Protein AF-A0A9Y1BT83-F1 (afdb_monomer)

Sequence (257 aa):
MKINSRCVNYSLFIKEWKDAKRKLLPITAGIIIFSLFTILMMYALPYLVPDIPSELFPELTPTVLSQTFFSNANNILSIITVILCVDAIAGEREKNTFTLLKTAPVRDSSLIIIKTIVRFLLVIIPYIFSTLFAFFLIILMAGKPDIPIFLLASGFFILSLLLYVCIGLLISTFTKSQLSSGAVSVLVVFSLTLVSSLLNQEEAARYNFLQIPVNVFSFSFSNIEIIINVLLVIVFSILLLLLSIVIISSEKEPTKK

Secondary structure (DSSP, 8-state):
----HHHHHHHHHHHHHHHHHHHHHHHHHHHHHHHHHHHHHHHHHHHH-TTS-GGGSPP--HHHHHHHHHHHHHHHHHHHHHHTTTTTTHHHHHTT-HHHHHHSS--HHHHHHHHHHHHHHHHHHHHHHHHHHHHHHHHHHH----HHHHHHHHHHHHHHHHHHHHHHHHHHHH-SSHHHHHHHHHHHHHHHHHHHHHT--HHHHTT-TTTHHHHTTTS---HHHHHHHHHHHHHHHHHHHHHHHHHHHHSPP----

Solvent-accessible surface area (backbone atoms only — not comparable to full-atom values): 13704 Å² total; per-residue (Å²): 133,87,75,57,59,66,62,52,53,51,53,51,43,52,54,55,42,56,61,48,55,72,51,37,60,63,52,26,52,52,50,30,54,53,51,48,48,53,50,49,47,65,67,43,45,65,75,75,43,67,89,53,65,73,84,78,50,79,74,79,38,26,62,53,50,49,39,51,48,41,45,54,44,53,63,50,50,47,45,52,40,16,52,70,20,9,54,72,42,2,35,29,45,61,68,62,44,40,65,58,58,67,72,38,94,61,56,63,60,58,54,53,50,45,53,49,52,47,50,43,53,58,48,52,54,32,48,52,55,28,50,53,53,45,53,54,49,38,40,76,74,46,32,82,53,64,58,72,56,53,52,50,22,51,52,45,42,57,53,41,50,47,34,34,37,26,53,12,41,33,42,5,69,76,31,61,34,38,67,59,14,33,54,54,33,43,52,52,54,50,50,53,54,49,50,56,63,74,55,59,45,81,75,52,44,73,66,33,64,91,47,39,36,35,42,54,77,78,45,90,77,52,76,64,52,51,51,51,42,54,49,50,50,51,52,53,30,52,51,38,46,50,51,38,37,51,56,62,65,66,51,76,76,83,73,89,124

Foldseek 3Di:
DPDDQVVVLVVLLVVLLVVLVVVLVVLLVVLLVQLVCQLVCLLCVCVVCVVDPPVVRDDLALLVSLLSSLVSCLLPLLLVLLLLLLCLQLVCLLVVVNLVVVPDPHALLSSLVSSLVSSLVSSVVSLVSNLVSSQVVSCVRHRHDDPVLSVLLSVLVSLLSSLSNLLSNLLSLVHNHSVSSSVVSNVVSVVLVVVLVVPVDPVVVLQSSSCVSNCSSVDDDDPVSSVNSSVVSVVSSVVSSVSSSCSSVPPDNPDDD

Nearest PDB structures (foldseek):
  7o0y-assembly1_E  TM=7.184E-01  e=1.991E-05  Stutzerimonas stutzeri ATCC 14405 = CCUG 16156
  7o0z-assembly1_E  TM=7.264E-01  e=5.546E-05  Stutzerimonas stutzeri ATCC 14405 = CCUG 16156
  7znq-assembly1_y  TM=7.422E-01  e=1.545E-04  Stutzerimonas stutzeri ATCC 14405 = CCUG 16156
  7osi-assembly1_D  TM=7.018E-01  e=6.339E-05  Stutzerimonas stutzeri ATCC 14405 = CCUG 16156
  7znq-assembly1_Y  TM=6.874E-01  e=6.339E-05  Stutzerimonas stutzeri ATCC 14405 = CCUG 16156

pLDDT: mean 88.14, std 9.68, range [35.03, 97.06]

InterPro domains:
  IPR032688 ABC-2 type transporter permease protein NosY-like [PF12679] (11-201)

Radius of gyration: 20.69 Å; Cα contacts (8 Å, |Δi|>4): 278; chains: 1; bounding box: 57×40×57 Å

Mean predicted aligned error: 5.87 Å

Structure (mmCIF, N/CA/C/O backbone):
data_AF-A0A9Y1BT83-F1
#
_entry.id   AF-A0A9Y1BT83-F1
#
loop_
_atom_site.group_PDB
_atom_site.id
_atom_site.type_symbol
_atom_site.label_atom_id
_atom_site.label_alt_id
_atom_site.label_comp_id
_atom_site.label_asym_id
_atom_site.label_entity_id
_atom_site.label_seq_id
_atom_site.pdbx_PDB_ins_code
_atom_site.Cartn_x
_atom_site.Cartn_y
_atom_site.Cartn_z
_atom_site.occupancy
_atom_site.B_iso_or_equiv
_atom_site.auth_seq_id
_atom_site.auth_comp_id
_atom_site.auth_asym_id
_atom_site.auth_atom_id
_atom_site.pdbx_PDB_model_num
ATOM 1 N N . MET A 1 1 ? -22.879 20.729 27.535 1.00 46.47 1 MET A N 1
ATOM 2 C CA . MET A 1 1 ? -21.734 21.344 26.826 1.00 46.47 1 MET A CA 1
ATOM 3 C C . MET A 1 1 ? -21.532 20.586 25.512 1.00 46.47 1 MET A C 1
ATOM 5 O O . MET A 1 1 ? -21.10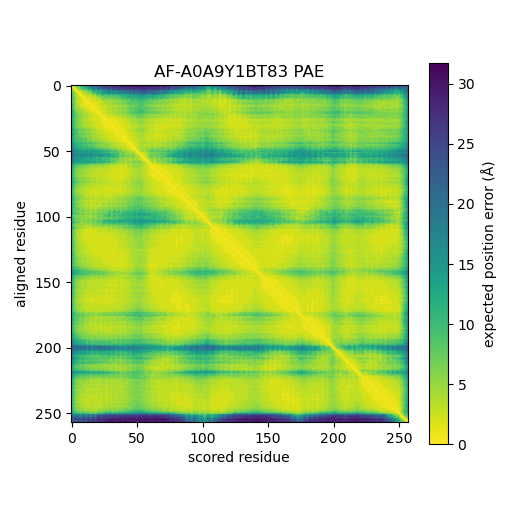8 19.439 25.555 1.00 46.47 1 MET A O 1
ATOM 9 N N . LYS A 1 2 ? -21.956 21.131 24.358 1.00 50.19 2 LYS A N 1
ATOM 10 C CA . LYS A 1 2 ? -21.775 20.462 23.051 1.00 50.19 2 LYS A CA 1
ATOM 11 C C . LYS A 1 2 ? -20.297 20.556 22.669 1.00 50.19 2 LYS A C 1
ATOM 13 O O . LYS A 1 2 ? -19.849 21.602 22.214 1.00 50.19 2 LYS A O 1
ATOM 18 N N . ILE A 1 3 ? -19.538 19.488 22.899 1.00 61.47 3 ILE A N 1
ATOM 19 C CA . ILE A 1 3 ? -18.161 19.390 22.411 1.00 61.47 3 ILE A CA 1
ATOM 20 C C . ILE A 1 3 ? -18.224 19.424 20.876 1.00 61.47 3 ILE A C 1
ATOM 22 O O . ILE A 1 3 ? -18.974 18.663 20.265 1.00 61.47 3 ILE A O 1
ATOM 26 N N . ASN A 1 4 ? -17.491 20.346 20.252 1.00 72.44 4 ASN A N 1
ATOM 27 C CA . ASN A 1 4 ? -17.460 20.495 18.798 1.00 72.44 4 ASN A CA 1
ATOM 28 C C . ASN A 1 4 ? -16.856 19.229 18.167 1.00 72.44 4 ASN A C 1
ATOM 30 O O . ASN A 1 4 ? -15.683 18.930 18.394 1.00 72.44 4 ASN A O 1
ATOM 34 N N . SER A 1 5 ? -17.630 18.498 17.359 1.00 68.44 5 SER A N 1
ATOM 35 C CA . SER A 1 5 ? -17.195 17.235 16.743 1.00 68.44 5 SER A CA 1
ATOM 36 C C . SER A 1 5 ? -15.952 17.386 15.859 1.00 68.44 5 SER A C 1
ATOM 38 O O . SER A 1 5 ? -15.176 16.441 15.731 1.00 68.44 5 SER A O 1
ATOM 40 N N . ARG A 1 6 ? -15.697 18.582 15.304 1.00 70.12 6 ARG A N 1
ATOM 41 C CA . ARG A 1 6 ? -14.456 18.858 14.561 1.00 70.12 6 ARG A CA 1
ATOM 42 C C . ARG A 1 6 ? -13.224 18.824 15.465 1.00 70.12 6 ARG A C 1
ATOM 44 O O . ARG A 1 6 ? -12.204 18.270 15.069 1.00 70.12 6 ARG A O 1
ATOM 51 N N . CYS A 1 7 ? -13.324 19.371 16.677 1.00 72.56 7 CYS A N 1
ATOM 52 C CA . CYS A 1 7 ? -12.208 19.399 17.623 1.00 72.56 7 CYS A CA 1
ATOM 53 C C . CYS A 1 7 ? -11.837 17.989 18.102 1.00 72.56 7 CYS A C 1
ATOM 55 O O . CYS A 1 7 ? -10.656 17.696 18.274 1.00 72.56 7 CYS A O 1
ATOM 57 N N . VAL A 1 8 ? -12.829 17.107 18.265 1.00 78.44 8 VAL A N 1
ATOM 58 C CA . VAL A 1 8 ? -12.609 15.707 18.670 1.00 78.44 8 VAL A CA 1
ATOM 59 C C . VAL A 1 8 ? -11.972 14.889 17.542 1.00 78.44 8 VAL A C 1
ATOM 61 O O . VAL A 1 8 ? -11.029 14.138 17.776 1.00 78.44 8 VAL A O 1
ATOM 64 N N . ASN A 1 9 ? -12.422 15.071 16.297 1.00 83.19 9 ASN A N 1
ATOM 65 C CA . ASN A 1 9 ? -11.818 14.396 15.144 1.00 83.19 9 ASN A CA 1
ATOM 66 C C . ASN A 1 9 ? -10.356 14.821 14.933 1.00 83.19 9 ASN A C 1
ATOM 68 O O . ASN A 1 9 ? -9.499 13.989 14.635 1.00 83.19 9 ASN A O 1
ATOM 72 N N . TYR A 1 10 ? -10.054 16.106 15.127 1.00 82.31 10 TYR A N 1
ATOM 73 C CA . TYR A 1 10 ? -8.692 16.620 15.009 1.00 82.31 10 TYR A CA 1
ATOM 74 C C . TYR A 1 10 ? -7.758 16.064 16.095 1.00 82.31 10 TYR A C 1
ATOM 76 O O . TYR A 1 10 ? -6.638 15.650 15.791 1.00 82.31 10 TYR A O 1
ATOM 84 N N . SER A 1 11 ? -8.212 15.991 17.350 1.00 85.88 11 SER A N 1
ATOM 85 C CA . SER A 1 11 ? -7.399 15.426 18.434 1.00 85.88 11 SER A CA 1
ATOM 86 C C . SER A 1 11 ? -7.145 13.925 18.251 1.00 85.88 11 SER A C 1
ATOM 88 O O . SER A 1 11 ? -6.028 13.467 18.504 1.00 85.88 11 SER A O 1
ATOM 90 N N . LEU A 1 12 ? -8.132 13.175 17.741 1.00 87.25 12 LEU A N 1
ATOM 91 C CA . LEU A 1 12 ? -7.962 11.765 17.381 1.00 87.25 12 LEU A CA 1
ATOM 92 C C . LEU A 1 12 ? -6.923 11.593 16.265 1.00 87.25 12 LEU A C 1
ATOM 94 O O . LEU A 1 12 ? -6.026 10.762 16.394 1.00 87.25 12 LEU A O 1
ATOM 98 N N . PHE A 1 13 ? -6.997 12.411 15.211 1.00 90.31 13 PHE A N 1
ATOM 99 C CA . PHE A 1 13 ? -6.012 12.390 14.129 1.00 90.31 13 PHE A CA 1
ATOM 100 C C . PHE A 1 13 ? -4.593 12.666 14.642 1.00 90.31 13 PHE A C 1
ATOM 102 O O . PHE A 1 13 ? -3.671 11.925 14.311 1.00 90.31 13 PHE A O 1
ATOM 109 N N . ILE A 1 14 ? -4.407 13.684 15.492 1.00 89.56 14 ILE A N 1
ATOM 110 C CA . ILE A 1 14 ? -3.088 13.999 16.066 1.00 89.56 14 ILE A CA 1
ATOM 111 C C . ILE A 1 14 ? -2.547 12.830 16.890 1.00 89.56 14 ILE A C 1
ATOM 113 O O . ILE A 1 14 ? -1.357 12.521 16.795 1.00 89.56 14 ILE A O 1
ATOM 117 N N . LYS A 1 15 ? -3.397 12.190 17.703 1.00 90.25 15 LYS A N 1
ATOM 118 C CA . LYS A 1 15 ? -3.008 11.026 18.508 1.00 90.25 15 LYS A CA 1
ATOM 119 C C . LYS A 1 15 ? -2.485 9.905 17.605 1.00 90.25 15 LYS A C 1
ATOM 121 O O . LYS A 1 15 ? -1.343 9.483 17.768 1.00 90.25 15 LYS A O 1
ATOM 126 N N . GLU A 1 16 ? -3.288 9.491 16.628 1.00 90.44 16 GLU A N 1
ATOM 127 C CA . GLU A 1 16 ? -2.940 8.422 15.681 1.00 90.44 16 GLU A CA 1
ATOM 128 C C . GLU A 1 16 ? -1.677 8.770 14.876 1.00 90.44 16 GLU A C 1
ATOM 130 O O . GLU A 1 16 ? -0.780 7.942 14.720 1.00 90.44 16 GLU A O 1
ATOM 135 N N . TRP A 1 17 ? -1.551 10.021 14.422 1.00 92.38 17 TRP A N 1
ATOM 136 C CA . TRP A 1 17 ? -0.374 10.486 13.690 1.00 92.38 17 TRP A CA 1
ATOM 137 C C . TRP A 1 17 ? 0.897 10.472 14.542 1.00 92.38 17 TRP A C 1
ATOM 139 O O . TRP A 1 17 ? 1.967 10.112 14.055 1.00 92.38 17 TRP A O 1
ATOM 149 N N . LYS A 1 18 ? 0.808 10.840 15.824 1.00 91.19 18 LYS A N 1
ATOM 150 C CA . LYS A 1 18 ? 1.955 10.818 16.742 1.00 91.19 18 LYS A CA 1
ATOM 151 C C . LYS A 1 18 ? 2.479 9.397 16.944 1.00 91.19 18 LYS A C 1
ATOM 153 O O . LYS A 1 18 ? 3.696 9.200 16.969 1.00 91.19 18 LYS A O 1
ATOM 158 N N . ASP A 1 19 ? 1.577 8.426 17.042 1.00 86.69 19 ASP A N 1
ATOM 159 C CA . ASP A 1 19 ? 1.935 7.013 17.162 1.00 86.69 19 ASP A CA 1
ATOM 160 C C . ASP A 1 19 ? 2.509 6.467 15.845 1.00 86.69 19 ASP A C 1
ATOM 162 O O . ASP A 1 19 ? 3.539 5.788 15.853 1.00 86.69 19 ASP A O 1
ATOM 166 N N . ALA A 1 20 ? 1.920 6.838 14.704 1.00 88.94 20 ALA A N 1
ATOM 167 C CA . ALA A 1 20 ? 2.407 6.469 13.375 1.00 88.94 20 ALA A CA 1
ATOM 168 C C . ALA A 1 20 ? 3.800 7.056 13.073 1.00 88.94 20 ALA A C 1
ATOM 170 O O . ALA A 1 20 ? 4.695 6.345 12.611 1.00 88.94 20 ALA A O 1
ATOM 171 N N . LYS A 1 21 ? 4.035 8.331 13.410 1.00 90.25 21 LYS A N 1
ATOM 172 C CA . LYS A 1 21 ? 5.298 9.045 13.153 1.00 90.25 21 LYS A CA 1
ATOM 173 C C . LYS A 1 21 ? 6.509 8.367 13.798 1.00 90.25 21 LYS A C 1
ATOM 175 O O . LYS A 1 21 ? 7.593 8.398 13.224 1.00 90.25 21 LYS A O 1
ATOM 180 N N . ARG A 1 22 ? 6.341 7.730 14.963 1.00 88.62 22 ARG A N 1
ATOM 181 C CA . ARG A 1 22 ? 7.423 6.978 15.632 1.00 88.62 22 ARG A CA 1
ATOM 182 C C . ARG A 1 22 ? 7.884 5.768 14.820 1.00 88.62 22 ARG A C 1
ATOM 184 O O . ARG A 1 22 ? 9.057 5.420 14.865 1.00 88.62 22 ARG A O 1
ATOM 191 N N . LYS A 1 23 ? 6.967 5.149 14.073 1.00 88.44 23 LYS A N 1
ATOM 192 C CA . LYS A 1 23 ? 7.240 3.991 13.212 1.00 88.44 23 LYS A CA 1
ATOM 193 C C . LYS A 1 23 ? 7.750 4.411 11.826 1.00 88.44 23 LYS A C 1
ATOM 195 O O . LYS A 1 23 ? 8.402 3.621 11.155 1.00 88.44 23 LYS A O 1
ATOM 200 N N . LEU A 1 24 ? 7.494 5.653 11.409 1.00 90.00 24 LEU A N 1
ATOM 201 C CA . LEU A 1 24 ? 7.775 6.143 10.058 1.00 90.00 24 LEU A CA 1
ATOM 202 C C . LEU A 1 24 ? 9.253 6.020 9.654 1.00 90.00 24 LEU A C 1
ATOM 204 O O . LEU A 1 24 ? 9.538 5.534 8.564 1.00 90.00 24 LEU A O 1
ATOM 208 N N . LEU A 1 25 ? 10.187 6.439 10.515 1.00 89.38 25 LEU A N 1
ATOM 209 C CA . LEU A 1 25 ? 11.619 6.434 10.195 1.00 89.38 25 LEU A CA 1
ATOM 210 C C . LEU A 1 25 ? 12.177 5.019 9.939 1.00 89.38 25 LEU A C 1
ATOM 212 O O . LEU A 1 25 ? 12.733 4.814 8.860 1.00 89.38 25 LEU A O 1
ATOM 216 N N . PRO A 1 26 ? 12.018 4.031 10.848 1.00 92.38 26 PRO A N 1
ATOM 217 C CA . PRO A 1 26 ? 12.531 2.684 10.596 1.00 92.38 26 PRO A CA 1
ATOM 218 C C . PRO A 1 26 ? 11.843 2.005 9.404 1.00 92.38 26 PRO A C 1
ATOM 220 O O . PRO A 1 26 ? 12.514 1.323 8.635 1.00 92.38 26 PRO A O 1
ATOM 223 N N . ILE A 1 27 ? 10.539 2.236 9.196 1.00 92.25 27 ILE A N 1
ATOM 224 C CA . ILE A 1 27 ? 9.816 1.714 8.023 1.00 92.25 27 ILE A CA 1
ATOM 225 C C . ILE A 1 27 ? 10.386 2.306 6.730 1.00 92.25 27 ILE A C 1
ATOM 227 O O . ILE A 1 27 ? 10.652 1.572 5.783 1.00 92.25 27 ILE A O 1
ATOM 231 N N . THR A 1 28 ? 10.605 3.623 6.698 1.00 91.81 28 THR A N 1
ATOM 232 C CA . THR A 1 28 ? 11.164 4.315 5.528 1.00 91.81 28 THR A CA 1
ATOM 233 C C . THR A 1 28 ? 12.560 3.805 5.208 1.00 91.81 28 THR A C 1
ATOM 235 O O . THR A 1 28 ? 12.825 3.443 4.066 1.00 91.81 28 THR A O 1
ATOM 238 N N . ALA A 1 29 ? 13.431 3.703 6.215 1.00 92.31 29 ALA A N 1
ATOM 239 C CA . ALA A 1 29 ? 14.773 3.164 6.037 1.00 92.31 29 ALA A CA 1
ATOM 240 C C . ALA A 1 29 ? 14.738 1.724 5.499 1.00 92.31 29 ALA A C 1
ATOM 242 O O . ALA A 1 29 ? 15.418 1.426 4.522 1.00 92.31 29 ALA A O 1
ATOM 243 N N . GLY A 1 30 ? 13.902 0.855 6.079 1.00 92.19 30 GLY A N 1
ATOM 244 C CA . GLY A 1 30 ? 13.769 -0.534 5.640 1.00 92.19 30 GLY A CA 1
ATOM 245 C C . GLY A 1 30 ? 13.274 -0.666 4.198 1.00 92.19 30 GLY A C 1
ATOM 246 O O . GLY A 1 30 ? 13.854 -1.420 3.422 1.00 92.19 30 GLY A O 1
ATOM 247 N N . ILE A 1 31 ? 12.249 0.102 3.815 1.00 92.44 31 ILE A N 1
ATOM 248 C CA . ILE A 1 31 ? 11.693 0.082 2.454 1.00 92.44 31 ILE A CA 1
ATOM 249 C C . ILE A 1 31 ? 12.707 0.600 1.427 1.00 92.44 31 ILE A C 1
ATOM 251 O O . ILE A 1 31 ? 12.844 -0.005 0.362 1.00 92.44 31 ILE A O 1
ATOM 255 N N . ILE A 1 32 ? 13.428 1.682 1.742 1.00 92.25 32 ILE A N 1
ATOM 256 C CA . ILE A 1 32 ? 14.480 2.208 0.864 1.00 92.25 32 ILE A CA 1
ATOM 257 C C . ILE A 1 32 ? 15.572 1.154 0.703 1.00 92.25 32 ILE A C 1
ATOM 259 O O . ILE A 1 32 ? 15.847 0.757 -0.421 1.00 92.25 32 ILE A O 1
ATOM 263 N N . ILE A 1 33 ? 16.143 0.649 1.803 1.00 93.06 33 ILE A N 1
ATOM 264 C CA . ILE A 1 33 ? 17.215 -0.358 1.763 1.00 93.06 33 ILE A CA 1
ATOM 265 C C . ILE A 1 33 ? 16.791 -1.560 0.924 1.00 93.06 33 ILE A C 1
ATOM 267 O O . ILE A 1 33 ? 17.534 -1.974 0.039 1.00 93.06 33 ILE A O 1
ATOM 271 N N . PHE A 1 34 ? 15.587 -2.080 1.163 1.00 92.56 34 PHE A N 1
ATOM 272 C CA . PHE A 1 34 ? 15.055 -3.200 0.403 1.00 92.56 34 PHE A CA 1
ATOM 273 C C . PHE A 1 34 ? 14.962 -2.878 -1.097 1.00 92.56 34 PHE A C 1
ATOM 275 O O . PHE A 1 34 ? 15.412 -3.655 -1.935 1.00 92.56 34 PHE A O 1
ATOM 282 N N . SER A 1 35 ? 14.445 -1.701 -1.445 1.00 88.94 35 SER A N 1
ATOM 283 C CA . SER A 1 35 ? 14.279 -1.296 -2.843 1.00 88.94 35 SER A CA 1
ATOM 284 C C . SER A 1 35 ? 15.617 -1.104 -3.556 1.00 88.94 35 SER A C 1
ATOM 286 O O . SER A 1 35 ? 15.798 -1.614 -4.661 1.00 88.94 35 SER A O 1
ATOM 288 N N . LEU A 1 36 ? 16.589 -0.446 -2.918 1.00 90.81 36 LEU A N 1
ATOM 289 C CA . LEU A 1 36 ? 17.933 -0.301 -3.486 1.00 90.81 36 LEU A CA 1
ATOM 290 C C . LEU A 1 36 ? 18.611 -1.660 -3.631 1.00 90.81 36 LEU A C 1
ATOM 292 O O . LEU A 1 36 ? 19.207 -1.935 -4.668 1.00 90.81 36 LEU A O 1
ATOM 296 N N . PHE A 1 37 ? 18.468 -2.531 -2.630 1.00 92.19 37 PHE A N 1
ATOM 297 C CA . PHE A 1 37 ? 19.010 -3.882 -2.673 1.00 92.19 37 PHE A CA 1
ATOM 298 C C . PHE A 1 37 ? 18.476 -4.675 -3.869 1.00 92.19 37 PHE A C 1
ATOM 300 O O . PHE A 1 37 ? 19.265 -5.326 -4.543 1.00 92.19 37 PHE A O 1
ATOM 307 N N . THR A 1 38 ? 17.182 -4.583 -4.194 1.00 90.31 38 THR A N 1
ATOM 308 C CA . THR A 1 38 ? 16.625 -5.300 -5.359 1.00 90.31 38 THR A CA 1
ATOM 309 C C . THR A 1 38 ? 17.238 -4.854 -6.687 1.00 90.31 38 THR A C 1
ATOM 311 O O . THR A 1 38 ? 17.598 -5.697 -7.506 1.00 90.31 38 THR A O 1
ATOM 314 N N . ILE A 1 39 ? 17.419 -3.545 -6.886 1.00 91.44 39 ILE A N 1
ATOM 315 C CA . ILE A 1 39 ? 18.004 -2.990 -8.116 1.00 91.44 39 ILE A CA 1
ATOM 316 C C . ILE A 1 39 ? 19.494 -3.339 -8.199 1.00 91.44 39 ILE A C 1
ATOM 318 O O . ILE A 1 39 ? 19.972 -3.789 -9.240 1.00 91.44 39 ILE A O 1
ATOM 322 N N . LEU A 1 40 ? 20.221 -3.176 -7.090 1.00 91.38 40 LEU A N 1
ATOM 323 C CA . LEU A 1 40 ? 21.644 -3.501 -7.009 1.00 91.38 40 LEU A CA 1
ATOM 324 C C . LEU A 1 40 ? 21.896 -4.990 -7.227 1.00 91.38 40 LEU A C 1
ATOM 326 O O . LEU A 1 40 ? 22.813 -5.335 -7.960 1.00 91.38 40 LEU A O 1
ATOM 330 N N . MET A 1 41 ? 21.077 -5.862 -6.635 1.00 89.69 41 MET A N 1
ATOM 331 C CA . MET A 1 41 ? 21.196 -7.306 -6.819 1.00 89.69 41 MET A CA 1
ATOM 332 C C . MET A 1 41 ? 20.959 -7.691 -8.280 1.00 89.69 41 MET A C 1
ATOM 334 O O . MET A 1 41 ? 21.737 -8.460 -8.831 1.00 89.69 41 MET A O 1
ATOM 338 N N . MET A 1 42 ? 19.943 -7.113 -8.928 1.00 88.94 42 MET A N 1
ATOM 339 C CA . MET A 1 42 ? 19.656 -7.366 -10.343 1.00 88.94 42 MET A CA 1
ATOM 340 C C . MET A 1 42 ? 20.827 -6.971 -11.251 1.00 88.94 42 MET A C 1
ATOM 342 O O . MET A 1 42 ? 21.190 -7.705 -12.164 1.00 88.94 42 MET A O 1
ATOM 346 N N . TYR A 1 43 ? 21.445 -5.824 -10.974 1.00 86.69 43 TYR A N 1
ATOM 347 C CA . TYR A 1 43 ? 22.609 -5.350 -11.715 1.00 86.69 43 TYR A CA 1
ATOM 348 C C . TYR A 1 43 ? 23.884 -6.143 -11.416 1.00 86.69 43 TYR A C 1
ATOM 350 O O . TYR A 1 43 ? 24.684 -6.389 -12.312 1.00 86.69 43 TYR A O 1
ATOM 358 N N . ALA A 1 44 ? 24.087 -6.545 -10.161 1.00 88.12 44 ALA A N 1
ATOM 359 C CA . ALA A 1 44 ? 25.276 -7.267 -9.726 1.00 88.12 44 ALA A CA 1
ATOM 360 C C . ALA A 1 44 ? 25.257 -8.750 -10.126 1.00 88.12 44 ALA A C 1
ATOM 362 O O . ALA A 1 44 ? 26.318 -9.366 -10.185 1.00 88.12 44 ALA A O 1
ATOM 363 N N . LEU A 1 45 ? 24.082 -9.328 -10.400 1.00 86.94 45 LEU A N 1
ATOM 364 C CA . LEU A 1 45 ? 23.913 -10.766 -10.623 1.00 86.94 45 LEU A CA 1
ATOM 365 C C . LEU A 1 45 ? 24.850 -11.355 -11.701 1.00 86.94 45 LEU A C 1
ATOM 367 O O . LEU A 1 45 ? 25.503 -12.353 -11.391 1.00 86.94 45 LEU A O 1
ATOM 371 N N . PRO A 1 46 ? 25.017 -10.748 -12.898 1.00 85.62 46 PRO A N 1
ATOM 372 C CA . PRO A 1 46 ? 25.930 -11.279 -13.917 1.00 85.62 46 PRO A CA 1
ATOM 373 C C . PRO A 1 46 ? 27.403 -11.254 -13.483 1.00 85.62 46 PRO A C 1
ATOM 375 O O . PRO A 1 46 ? 28.196 -12.083 -13.914 1.00 85.62 46 PRO A O 1
ATOM 378 N N . TYR A 1 47 ? 27.779 -10.317 -12.607 1.00 86.50 47 TYR A N 1
ATOM 379 C CA . TYR A 1 47 ? 29.139 -10.201 -12.075 1.00 86.50 47 TYR A CA 1
ATOM 380 C C . TYR A 1 47 ? 29.402 -11.166 -10.913 1.00 86.50 47 TYR A C 1
ATOM 382 O O . TYR A 1 47 ? 30.544 -11.559 -10.687 1.00 86.50 47 TYR A O 1
ATOM 390 N N . LEU A 1 48 ? 28.359 -11.530 -10.160 1.00 87.88 48 LEU A N 1
ATOM 391 C CA . LEU A 1 48 ? 28.448 -12.466 -9.036 1.00 87.88 48 LEU A CA 1
ATOM 392 C C . LEU A 1 48 ? 28.550 -13.923 -9.490 1.00 87.88 48 LEU A C 1
ATOM 394 O O . LEU A 1 48 ? 29.127 -14.737 -8.772 1.00 87.88 48 LEU A O 1
ATOM 398 N N . VAL A 1 49 ? 27.995 -14.253 -10.659 1.00 89.00 49 VAL A N 1
ATOM 399 C CA . VAL A 1 49 ? 28.031 -15.608 -11.221 1.00 89.00 49 VAL A CA 1
ATOM 400 C C . VAL A 1 49 ? 28.565 -15.563 -12.658 1.00 89.00 49 VAL A C 1
ATOM 402 O O . VAL A 1 49 ? 27.800 -15.752 -13.605 1.00 89.00 49 VAL A O 1
ATOM 405 N N . PRO A 1 50 ? 29.878 -15.316 -12.837 1.00 84.31 50 PRO A N 1
ATOM 406 C CA . PRO A 1 50 ? 30.485 -15.174 -14.162 1.00 84.31 50 PRO A CA 1
ATOM 407 C C . PRO A 1 50 ? 30.485 -16.482 -14.967 1.00 84.31 50 PRO A C 1
ATOM 409 O O . PRO A 1 50 ? 30.639 -16.451 -16.184 1.00 84.31 50 PRO A O 1
ATOM 412 N N . ASP A 1 51 ? 30.301 -17.625 -14.297 1.00 88.75 51 ASP A N 1
ATOM 413 C CA . ASP A 1 51 ? 30.265 -18.952 -14.921 1.00 88.75 51 ASP A CA 1
ATOM 414 C C . ASP A 1 51 ?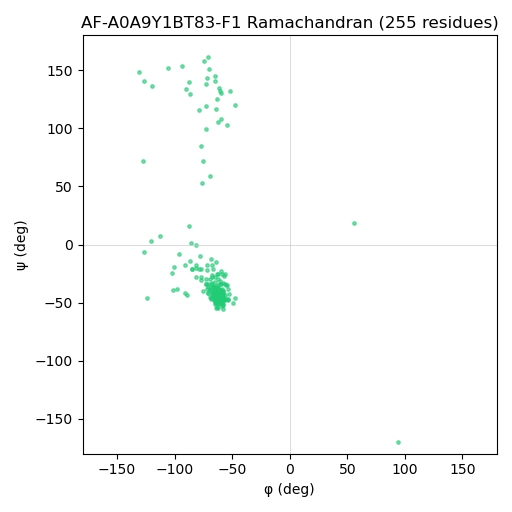 28.983 -19.196 -15.737 1.00 88.75 51 ASP A C 1
ATOM 416 O O . ASP A 1 51 ? 28.934 -20.111 -16.561 1.00 88.75 51 ASP A O 1
ATOM 420 N N . ILE A 1 52 ? 27.932 -18.398 -15.514 1.00 86.50 52 ILE A N 1
ATOM 421 C CA . ILE A 1 52 ? 26.692 -18.475 -16.288 1.00 86.50 52 ILE A CA 1
ATOM 422 C C . ILE A 1 52 ? 26.837 -17.596 -17.539 1.00 86.50 52 ILE A C 1
ATOM 424 O O . ILE A 1 52 ? 27.180 -16.418 -17.410 1.00 86.50 52 ILE A O 1
ATOM 428 N N . PRO A 1 53 ? 26.530 -18.117 -18.745 1.00 85.06 53 PRO A N 1
ATOM 429 C CA . PRO A 1 53 ? 26.556 -17.328 -19.972 1.00 85.06 53 PRO A CA 1
ATOM 430 C C . PRO A 1 53 ? 25.734 -16.045 -19.837 1.00 85.06 53 PRO A C 1
ATOM 432 O O . PRO A 1 53 ? 24.575 -16.086 -19.419 1.00 85.06 53 PRO A O 1
ATOM 435 N N . SER A 1 54 ? 26.312 -14.910 -20.239 1.00 77.25 54 SER A N 1
ATOM 436 C CA . SER A 1 54 ? 25.673 -13.596 -20.091 1.00 77.25 54 SER A CA 1
ATOM 437 C C . SER A 1 54 ? 24.327 -13.482 -20.817 1.00 77.25 54 SER A C 1
ATOM 439 O O . SER A 1 54 ? 23.494 -12.671 -20.436 1.00 77.25 54 SER A O 1
ATOM 441 N N . GLU A 1 55 ? 24.106 -14.321 -21.831 1.00 80.38 55 GLU A N 1
ATOM 442 C CA . GLU A 1 55 ? 22.868 -14.429 -22.615 1.00 80.38 55 GLU A CA 1
ATOM 443 C C . GLU A 1 55 ? 21.667 -14.953 -21.809 1.00 80.38 55 GLU A C 1
ATOM 445 O O . GLU A 1 55 ? 20.524 -14.734 -22.202 1.00 80.38 55 GLU A O 1
ATOM 450 N N . LEU A 1 56 ? 21.904 -15.643 -20.685 1.00 82.12 56 LEU A N 1
ATOM 451 C CA . LEU A 1 56 ? 20.832 -16.146 -19.819 1.00 82.12 56 LEU A CA 1
ATOM 452 C C . LEU A 1 56 ? 20.288 -15.058 -18.878 1.00 82.12 56 LEU A C 1
ATOM 454 O O . LEU A 1 56 ? 19.200 -15.209 -18.318 1.00 82.12 56 LEU A O 1
ATOM 458 N N . PHE A 1 57 ? 21.031 -13.963 -18.692 1.00 82.81 57 PHE A N 1
ATOM 459 C CA . PHE A 1 57 ? 20.574 -12.825 -17.906 1.00 82.81 57 PHE A CA 1
ATOM 460 C C . PHE A 1 57 ? 19.789 -11.854 -18.792 1.00 82.81 57 PHE A C 1
ATOM 462 O O . PHE A 1 57 ? 20.186 -11.592 -19.928 1.00 82.81 57 PHE A O 1
ATOM 469 N N . PRO A 1 58 ? 18.681 -11.283 -18.291 1.00 81.12 58 PRO A N 1
ATOM 470 C CA . PRO A 1 58 ? 17.961 -10.268 -19.040 1.00 81.12 58 PRO A CA 1
ATOM 471 C C . PRO A 1 58 ? 18.837 -9.027 -19.217 1.00 81.12 58 PRO A C 1
ATOM 473 O O . PRO A 1 58 ? 19.595 -8.642 -18.323 1.00 81.12 58 PRO A O 1
ATOM 476 N N . GLU A 1 59 ? 18.693 -8.376 -20.367 1.00 82.75 59 GLU A N 1
ATOM 477 C CA . GLU A 1 59 ? 19.425 -7.153 -20.668 1.00 82.75 59 GLU A CA 1
ATOM 478 C C . GLU A 1 59 ? 19.096 -6.053 -19.644 1.00 82.75 59 GLU A C 1
ATOM 480 O O . GLU A 1 59 ? 17.929 -5.784 -19.329 1.00 82.75 59 GLU A O 1
ATOM 485 N N . LEU A 1 60 ? 20.141 -5.405 -19.122 1.00 85.56 60 LEU A N 1
ATOM 486 C CA . LEU A 1 60 ? 20.052 -4.351 -18.110 1.00 85.56 60 LEU A CA 1
ATOM 487 C C . LEU A 1 60 ? 19.566 -3.035 -18.728 1.00 85.56 60 LEU A C 1
ATOM 489 O O . LEU A 1 60 ? 20.309 -2.067 -18.868 1.00 85.56 60 LEU A O 1
ATOM 493 N N . THR A 1 61 ? 18.285 -3.001 -19.086 1.00 91.06 61 THR A N 1
ATOM 494 C CA . THR A 1 61 ? 17.611 -1.803 -19.594 1.00 91.06 61 THR A CA 1
ATOM 495 C C . THR A 1 61 ? 16.924 -1.027 -18.460 1.00 91.06 61 THR A C 1
ATOM 497 O O . THR A 1 61 ? 16.503 -1.627 -17.459 1.00 91.06 61 THR A O 1
ATOM 500 N N . PRO A 1 62 ? 16.722 0.301 -18.598 1.00 90.94 62 PRO A N 1
ATOM 501 C CA . PRO A 1 62 ? 15.953 1.088 -17.629 1.00 90.94 62 PRO A CA 1
ATOM 502 C C . PRO A 1 62 ? 14.551 0.530 -17.371 1.00 90.94 62 PRO A C 1
ATOM 504 O O . PRO A 1 62 ? 14.046 0.598 -16.248 1.00 90.94 62 PRO A O 1
ATOM 507 N N . THR A 1 63 ? 13.927 -0.035 -18.407 1.00 91.25 63 THR A N 1
ATOM 508 C CA . THR A 1 63 ? 12.595 -0.643 -18.348 1.00 91.25 63 THR A CA 1
ATOM 509 C C . THR A 1 63 ? 12.592 -1.882 -17.461 1.00 91.25 63 THR A C 1
ATOM 511 O O . THR A 1 63 ? 11.761 -1.974 -16.561 1.00 91.25 63 THR A O 1
ATOM 514 N N . VAL A 1 64 ? 13.555 -2.792 -17.644 1.00 91.31 64 VAL A N 1
ATOM 515 C CA . VAL A 1 64 ? 13.662 -4.026 -16.846 1.00 91.31 64 VAL A CA 1
ATOM 516 C C . VAL A 1 64 ? 13.953 -3.711 -15.378 1.00 91.31 64 VAL A C 1
ATOM 518 O O . VAL A 1 64 ? 13.318 -4.284 -14.490 1.00 91.31 64 VAL A O 1
ATOM 521 N N . LEU A 1 65 ? 14.850 -2.758 -15.094 1.00 92.56 65 LEU A N 1
ATOM 522 C CA . LEU A 1 65 ? 15.117 -2.333 -13.714 1.00 92.56 65 LEU A CA 1
ATOM 523 C C . LEU A 1 65 ? 13.888 -1.678 -13.066 1.00 92.56 65 LEU A C 1
ATOM 525 O O . LEU A 1 65 ? 13.580 -1.970 -11.910 1.00 92.56 65 LEU A O 1
ATOM 529 N N . SER A 1 66 ? 13.152 -0.847 -13.812 1.00 93.25 66 SER A N 1
ATOM 530 C CA . SER A 1 66 ? 11.905 -0.237 -13.331 1.00 93.25 66 SER A CA 1
ATOM 531 C C . SER A 1 66 ? 10.845 -1.299 -13.035 1.00 93.25 66 SER A C 1
ATOM 533 O O . SER A 1 66 ? 10.280 -1.317 -11.943 1.00 93.25 66 SER A O 1
ATOM 535 N N . GLN A 1 67 ? 10.618 -2.231 -13.962 1.00 91.94 67 GLN A N 1
ATOM 536 C CA . GLN A 1 67 ? 9.668 -3.329 -13.787 1.00 91.94 67 GLN A CA 1
ATOM 537 C C . GLN A 1 67 ? 10.033 -4.202 -12.578 1.00 91.94 67 GLN A C 1
ATOM 539 O O . GLN A 1 67 ? 9.164 -4.560 -11.782 1.00 91.94 67 GLN A O 1
ATOM 544 N N . THR A 1 68 ? 11.325 -4.492 -12.399 1.00 91.56 68 THR A N 1
ATOM 545 C CA . THR A 1 68 ? 11.842 -5.254 -11.253 1.00 91.56 68 THR A CA 1
ATOM 546 C C . THR A 1 68 ? 11.579 -4.520 -9.941 1.00 91.56 68 THR A C 1
ATOM 548 O O . THR A 1 68 ? 11.099 -5.130 -8.983 1.00 91.56 68 THR A O 1
ATOM 551 N N . PHE A 1 69 ? 11.830 -3.209 -9.897 1.00 93.44 69 PHE A N 1
ATOM 552 C CA . PHE A 1 69 ? 11.516 -2.373 -8.740 1.00 93.44 69 PHE A CA 1
ATOM 553 C C . PHE A 1 69 ? 10.018 -2.413 -8.403 1.00 93.44 69 PHE A C 1
ATOM 555 O O . PHE A 1 69 ? 9.666 -2.750 -7.273 1.00 93.44 69 PHE A O 1
ATOM 562 N N . PHE A 1 70 ? 9.129 -2.140 -9.366 1.00 93.38 70 PHE A N 1
ATOM 563 C CA . PHE A 1 70 ? 7.681 -2.114 -9.117 1.00 93.38 70 PHE A CA 1
ATOM 564 C C . PHE A 1 70 ? 7.113 -3.488 -8.747 1.00 93.38 70 PHE A C 1
ATOM 566 O O . PHE A 1 70 ? 6.241 -3.567 -7.883 1.00 93.38 70 PHE A O 1
ATOM 573 N N . SER A 1 71 ? 7.623 -4.570 -9.340 1.00 90.75 71 SER A N 1
ATOM 574 C CA . SER A 1 71 ? 7.214 -5.940 -9.004 1.00 90.75 71 SER A CA 1
ATOM 575 C C . SER A 1 71 ? 7.579 -6.301 -7.564 1.00 90.75 71 SER A C 1
ATOM 577 O O . SER A 1 71 ? 6.720 -6.706 -6.774 1.00 90.75 71 SER A O 1
ATOM 579 N N . ASN A 1 72 ? 8.834 -6.064 -7.173 1.00 89.94 72 ASN A N 1
ATOM 580 C CA . ASN A 1 72 ? 9.278 -6.316 -5.803 1.00 89.94 72 ASN A CA 1
ATOM 581 C C . ASN A 1 72 ? 8.576 -5.400 -4.796 1.00 89.94 72 ASN A C 1
ATOM 583 O O . ASN A 1 72 ? 8.155 -5.861 -3.731 1.00 89.94 72 ASN A O 1
ATOM 587 N N . ALA A 1 73 ? 8.397 -4.123 -5.144 1.00 91.38 73 ALA A N 1
ATOM 588 C CA . ALA A 1 73 ? 7.639 -3.189 -4.332 1.00 91.38 73 ALA A CA 1
ATOM 589 C C . ALA A 1 73 ? 6.204 -3.690 -4.131 1.00 91.38 73 ALA A C 1
ATOM 591 O O . ALA A 1 73 ? 5.739 -3.716 -2.996 1.00 91.38 73 ALA A O 1
ATOM 592 N N . ASN A 1 74 ? 5.519 -4.161 -5.179 1.00 89.94 74 ASN A N 1
ATOM 593 C CA . ASN A 1 74 ? 4.145 -4.659 -5.064 1.00 89.94 74 ASN A CA 1
ATOM 594 C C . ASN A 1 74 ? 4.047 -5.855 -4.123 1.00 89.94 74 ASN A C 1
ATOM 596 O O . ASN A 1 74 ? 3.174 -5.885 -3.259 1.00 89.94 74 ASN A O 1
ATOM 600 N N . ASN A 1 75 ? 4.975 -6.802 -4.221 1.00 88.19 75 ASN A N 1
ATOM 601 C CA . ASN A 1 75 ? 4.955 -7.992 -3.377 1.00 88.19 75 ASN A CA 1
ATOM 602 C C . ASN A 1 75 ? 5.229 -7.675 -1.903 1.00 88.19 75 ASN A C 1
ATOM 604 O O . ASN A 1 75 ? 4.536 -8.180 -1.024 1.00 88.19 75 ASN A O 1
ATOM 608 N N . ILE A 1 76 ? 6.209 -6.819 -1.610 1.00 89.25 76 ILE A N 1
ATOM 609 C CA . ILE A 1 76 ? 6.639 -6.594 -0.223 1.00 89.25 76 ILE A CA 1
ATOM 610 C C . ILE A 1 76 ? 5.895 -5.448 0.444 1.00 89.25 76 ILE A C 1
ATOM 612 O O . ILE A 1 76 ? 5.472 -5.588 1.594 1.00 89.25 76 ILE A O 1
ATOM 616 N N . LEU A 1 77 ? 5.669 -4.331 -0.251 1.00 92.25 77 LEU A N 1
ATOM 617 C CA . LEU A 1 77 ? 4.923 -3.222 0.340 1.00 92.25 77 LEU A CA 1
ATOM 618 C C . LEU A 1 77 ? 3.450 -3.584 0.519 1.00 92.25 77 LEU A C 1
ATOM 620 O O . LEU A 1 77 ? 2.869 -3.092 1.479 1.00 92.25 77 LEU A O 1
ATOM 624 N N . SER A 1 78 ? 2.844 -4.452 -0.303 1.00 92.88 78 SER A N 1
ATOM 625 C CA . SER A 1 78 ? 1.464 -4.913 -0.052 1.00 92.88 78 SER A CA 1
ATOM 626 C C . SER A 1 78 ? 1.346 -5.635 1.296 1.00 92.88 78 SER A C 1
ATOM 628 O O . SER A 1 78 ? 0.470 -5.307 2.100 1.00 92.88 78 SER A O 1
ATOM 630 N N . ILE A 1 79 ? 2.291 -6.532 1.598 1.00 93.19 79 ILE A N 1
ATOM 631 C CA . ILE A 1 79 ? 2.379 -7.257 2.873 1.00 93.19 79 ILE A CA 1
ATOM 632 C C . ILE A 1 79 ? 2.659 -6.293 4.032 1.00 93.19 79 ILE A C 1
ATOM 634 O O . ILE A 1 79 ? 1.945 -6.303 5.038 1.00 93.19 79 ILE A O 1
ATOM 638 N N . ILE A 1 80 ? 3.662 -5.419 3.897 1.00 93.25 80 ILE A N 1
ATOM 639 C CA . ILE A 1 80 ? 3.987 -4.423 4.930 1.00 93.25 80 ILE A CA 1
ATOM 640 C C . ILE A 1 80 ? 2.775 -3.525 5.205 1.00 93.25 80 ILE A C 1
ATOM 642 O O . ILE A 1 80 ? 2.456 -3.263 6.363 1.00 93.25 80 ILE A O 1
ATOM 646 N N . THR A 1 81 ? 2.065 -3.090 4.165 1.00 95.38 81 THR A N 1
ATOM 647 C CA . THR A 1 81 ? 0.899 -2.203 4.280 1.00 95.38 81 THR A CA 1
ATOM 648 C C . THR A 1 81 ? -0.188 -2.809 5.154 1.00 95.38 81 THR A C 1
ATOM 650 O O . THR A 1 81 ? -0.698 -2.137 6.055 1.00 95.38 81 THR A O 1
ATOM 653 N N . VAL A 1 82 ? -0.524 -4.083 4.943 1.00 95.81 82 VAL A N 1
ATOM 654 C CA . VAL A 1 82 ? -1.559 -4.726 5.758 1.00 95.81 82 VAL A CA 1
ATOM 655 C C . VAL A 1 82 ? -1.088 -5.030 7.174 1.00 95.81 82 VAL A C 1
ATOM 657 O O . VAL A 1 82 ? -1.862 -4.846 8.112 1.00 95.81 82 VAL A O 1
ATOM 660 N N . ILE A 1 83 ? 0.192 -5.372 7.366 1.00 94.44 83 ILE A N 1
ATOM 661 C CA . ILE A 1 83 ? 0.794 -5.513 8.702 1.00 94.44 83 ILE A CA 1
ATOM 662 C C . ILE A 1 83 ? 0.701 -4.193 9.476 1.00 94.44 83 ILE A C 1
ATOM 664 O O . ILE A 1 83 ? 0.377 -4.182 10.664 1.00 94.44 83 ILE A O 1
ATOM 668 N N . LEU A 1 84 ? 0.904 -3.058 8.807 1.00 93.94 84 LEU A N 1
ATOM 669 C CA . LEU A 1 84 ? 0.758 -1.740 9.422 1.00 93.94 84 LEU A CA 1
ATOM 670 C C . LEU A 1 84 ? -0.688 -1.392 9.785 1.00 93.94 84 LEU A C 1
ATOM 672 O O . LEU A 1 84 ? -0.888 -0.440 10.534 1.00 93.94 84 LEU A O 1
ATOM 676 N N . CYS A 1 85 ? -1.685 -2.136 9.306 1.00 95.38 85 CYS A N 1
ATOM 677 C CA . CYS A 1 85 ? -3.096 -1.939 9.650 1.00 95.38 85 CYS A CA 1
ATOM 678 C C . CYS A 1 85 ? -3.582 -2.863 10.780 1.00 95.38 85 CYS A C 1
ATOM 680 O O . CYS A 1 85 ? -4.680 -2.668 11.303 1.00 95.38 85 CYS A O 1
ATOM 682 N N . VAL A 1 86 ? -2.768 -3.834 11.200 1.00 94.19 86 VAL A N 1
ATOM 683 C CA . VAL A 1 86 ? -3.131 -4.871 12.177 1.00 94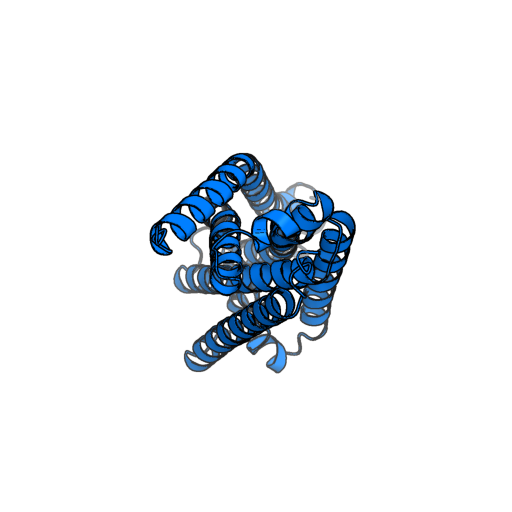.19 86 VAL A CA 1
ATOM 684 C C . VAL A 1 86 ? -3.657 -4.290 13.486 1.00 94.19 86 VAL A C 1
ATOM 686 O O . VAL A 1 86 ? -4.709 -4.706 13.974 1.00 94.19 86 VAL A O 1
ATOM 689 N N . ASP A 1 87 ? -2.967 -3.288 14.028 1.00 91.12 87 ASP A N 1
ATOM 690 C CA . ASP A 1 87 ? -3.282 -2.656 15.309 1.00 91.12 87 ASP A CA 1
ATOM 691 C C . ASP A 1 87 ? -4.393 -1.598 15.223 1.00 91.12 87 ASP A C 1
ATOM 693 O O . ASP A 1 87 ? -4.755 -1.026 16.249 1.00 91.12 87 ASP A O 1
ATOM 697 N N . ALA A 1 88 ? -4.961 -1.341 14.040 1.00 91.94 88 ALA A N 1
ATOM 698 C CA . ALA A 1 88 ? -5.930 -0.267 13.854 1.00 91.94 88 ALA A CA 1
ATOM 699 C C . ALA A 1 88 ? -7.198 -0.447 14.705 1.00 91.94 88 ALA A C 1
ATOM 701 O O . ALA A 1 88 ? -7.608 0.509 15.365 1.00 91.94 88 ALA A O 1
ATOM 702 N N . ILE A 1 89 ? -7.793 -1.646 14.704 1.00 92.88 89 ILE A N 1
ATOM 703 C CA . ILE A 1 89 ? -8.981 -1.999 15.503 1.00 92.88 89 ILE A CA 1
ATOM 704 C C . ILE A 1 89 ? -8.699 -3.211 16.391 1.00 92.88 89 ILE A C 1
ATOM 706 O O . ILE A 1 89 ? -8.959 -3.158 17.593 1.00 92.88 89 ILE A O 1
ATOM 710 N N . ALA A 1 90 ? -8.092 -4.269 15.850 1.00 92.00 90 ALA A N 1
ATOM 711 C CA . ALA A 1 90 ? -7.743 -5.456 16.629 1.00 92.00 90 ALA A CA 1
ATOM 712 C C . ALA A 1 90 ? -6.788 -5.133 17.792 1.00 92.00 90 ALA A C 1
ATOM 714 O O . ALA A 1 90 ? -6.921 -5.705 18.869 1.00 92.00 90 ALA A O 1
ATOM 715 N N . GLY A 1 91 ? -5.884 -4.160 17.622 1.00 90.69 91 GLY A N 1
ATOM 716 C CA . GLY A 1 91 ? -5.005 -3.691 18.699 1.00 90.69 91 GLY A CA 1
ATOM 717 C C . GLY A 1 91 ? -5.736 -2.953 19.824 1.00 90.69 91 GLY A C 1
ATOM 718 O O . GLY A 1 91 ? -5.358 -3.080 20.986 1.00 90.69 91 GLY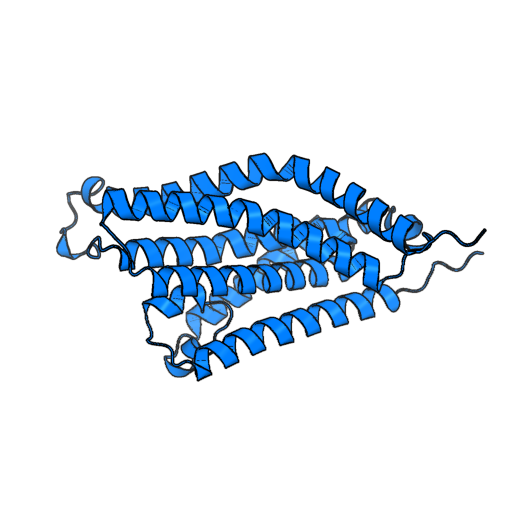 A O 1
ATOM 719 N N . GLU A 1 92 ? -6.803 -2.219 19.505 1.00 90.44 92 GLU A N 1
ATOM 720 C CA . GLU A 1 92 ? -7.658 -1.565 20.507 1.00 90.44 92 GLU A CA 1
ATOM 721 C C . GLU A 1 92 ? -8.522 -2.594 21.253 1.00 90.44 92 GLU A C 1
ATOM 723 O O . GLU A 1 92 ? -8.788 -2.449 22.448 1.00 90.44 92 GLU A O 1
ATOM 728 N N . ARG A 1 93 ? -8.950 -3.662 20.567 1.00 89.94 93 ARG A N 1
ATOM 729 C CA . ARG A 1 93 ? -9.694 -4.773 21.180 1.00 89.94 93 ARG A CA 1
ATOM 730 C C . ARG A 1 93 ? -8.819 -5.583 22.125 1.00 89.94 93 ARG A C 1
ATOM 732 O O . ARG A 1 93 ? -9.212 -5.813 23.261 1.00 89.94 93 ARG A O 1
ATOM 739 N N . GLU A 1 94 ? -7.617 -5.939 21.689 1.00 91.12 94 GLU A N 1
ATOM 740 C CA . GLU A 1 94 ? -6.654 -6.697 22.490 1.00 91.12 94 GLU A CA 1
ATOM 741 C C . GLU A 1 94 ? -6.249 -5.958 23.775 1.00 91.12 94 GLU A C 1
ATOM 743 O O . GLU A 1 94 ? -6.065 -6.574 24.821 1.00 91.12 94 GLU A O 1
ATOM 748 N N . LYS A 1 95 ? -6.179 -4.622 23.722 1.00 90.38 95 LYS A N 1
ATOM 749 C CA . LYS A 1 95 ? -5.879 -3.764 24.881 1.00 90.38 95 LYS A CA 1
ATOM 750 C C . LYS A 1 95 ? -7.111 -3.395 25.715 1.00 90.38 95 LYS A C 1
ATOM 752 O O . LYS A 1 95 ? -6.976 -2.648 26.679 1.00 90.38 95 LYS A O 1
ATOM 757 N N . ASN A 1 96 ? -8.301 -3.880 25.352 1.00 86.38 96 ASN A N 1
ATOM 758 C CA . ASN A 1 96 ? -9.590 -3.510 25.952 1.00 86.38 96 ASN A CA 1
ATOM 759 C C . ASN A 1 96 ? -9.899 -1.995 25.928 1.00 86.38 96 ASN A C 1
ATOM 761 O O . ASN A 1 96 ? -10.782 -1.517 26.640 1.00 86.38 96 ASN A O 1
ATOM 765 N N . THR A 1 97 ? -9.215 -1.222 25.082 1.00 88.06 97 THR A N 1
ATOM 766 C CA . THR A 1 97 ? -9.428 0.223 24.906 1.00 88.06 97 THR A CA 1
ATOM 767 C C . THR A 1 97 ? -10.528 0.528 23.892 1.00 88.06 97 THR A C 1
ATOM 769 O O . THR A 1 97 ? -11.053 1.642 23.872 1.00 88.06 97 THR A O 1
ATOM 772 N N . PHE A 1 98 ? -10.943 -0.462 23.096 1.00 83.75 98 PHE A N 1
ATOM 773 C CA . PHE A 1 98 ? -12.021 -0.320 22.116 1.00 83.75 98 PHE A CA 1
ATOM 774 C C . PHE A 1 98 ? -13.351 0.117 22.748 1.00 83.75 98 PHE A C 1
ATOM 776 O O . PHE A 1 98 ? -14.025 0.994 22.214 1.00 83.75 98 PHE A O 1
ATOM 783 N N . THR A 1 99 ? -13.698 -0.410 23.928 1.00 82.38 99 THR A N 1
ATOM 784 C CA . THR A 1 99 ? -14.907 0.003 24.661 1.00 82.38 99 THR A CA 1
ATOM 785 C C . THR A 1 99 ? -14.860 1.481 25.047 1.00 82.38 99 THR A C 1
ATOM 787 O O . THR A 1 99 ? -15.844 2.194 24.870 1.00 82.38 99 THR A O 1
ATOM 790 N N . LEU A 1 100 ? -13.699 1.966 25.504 1.00 84.06 100 LEU A N 1
ATOM 791 C CA . LEU A 1 100 ? -13.504 3.379 25.841 1.00 84.06 100 LEU A CA 1
ATOM 792 C C . LEU A 1 100 ? -13.618 4.262 24.596 1.00 84.06 100 LEU A C 1
ATOM 794 O O . LEU A 1 100 ? -14.278 5.301 24.630 1.00 84.06 100 LEU A O 1
ATOM 798 N N . LEU A 1 101 ? -13.020 3.824 23.486 1.00 83.62 101 LEU A N 1
ATOM 799 C CA . LEU A 1 101 ? -13.073 4.531 22.210 1.00 83.62 101 LEU A CA 1
ATOM 800 C C . LEU A 1 101 ? -14.508 4.634 21.676 1.00 83.62 101 LEU A C 1
ATOM 802 O O . LEU A 1 101 ? -14.881 5.681 21.160 1.00 83.62 101 LEU A O 1
ATOM 806 N N . LYS A 1 102 ? -15.320 3.589 21.862 1.00 82.31 102 LYS A N 1
ATOM 807 C CA . LYS A 1 102 ? -16.726 3.567 21.447 1.00 82.31 102 LYS A CA 1
ATOM 808 C C . LYS A 1 102 ? -17.631 4.442 22.317 1.00 82.31 102 LYS A C 1
ATOM 810 O O . LYS A 1 102 ? -18.604 4.998 21.833 1.00 82.31 102 LYS A O 1
ATOM 815 N N . THR A 1 103 ? -17.288 4.614 23.594 1.00 83.75 103 THR A N 1
ATOM 816 C CA . THR A 1 103 ? -17.979 5.579 24.470 1.00 83.75 103 THR A CA 1
ATOM 817 C C . THR A 1 103 ? -17.545 7.030 24.248 1.00 83.75 103 THR A C 1
ATOM 819 O O . THR A 1 103 ? -18.160 7.946 24.799 1.00 83.75 103 THR A O 1
ATOM 822 N N . ALA A 1 104 ? -16.484 7.267 23.468 1.00 79.88 104 ALA A N 1
ATOM 823 C CA . ALA A 1 104 ? -16.053 8.614 23.127 1.00 79.88 104 ALA A CA 1
ATOM 824 C C . ALA A 1 104 ? -17.062 9.271 22.164 1.00 79.88 104 ALA A C 1
ATOM 826 O O . ALA A 1 104 ? -17.680 8.584 21.356 1.00 79.88 104 ALA A O 1
ATOM 827 N N . PRO A 1 105 ? -17.216 10.609 22.183 1.00 79.94 105 PRO A N 1
ATOM 828 C CA . PRO A 1 105 ? -18.146 11.328 21.308 1.00 79.94 105 PRO A CA 1
ATOM 829 C C . PRO A 1 105 ? -17.612 11.445 19.863 1.00 79.94 105 PRO A C 1
ATOM 831 O O . PRO A 1 105 ? -17.512 12.544 19.312 1.00 79.94 105 PRO A O 1
ATOM 834 N N . VAL A 1 106 ? -17.233 10.320 19.254 1.00 83.50 106 VAL A N 1
ATOM 835 C CA . VAL A 1 106 ? -16.699 10.202 17.891 1.00 83.50 106 VAL A CA 1
ATOM 836 C C . VAL A 1 106 ? -17.623 9.299 17.085 1.00 83.50 106 VAL A C 1
ATOM 838 O O . VAL A 1 106 ? -18.052 8.258 17.561 1.00 83.50 106 VAL A O 1
ATOM 841 N N . ARG A 1 107 ? -17.936 9.690 15.846 1.00 84.50 107 ARG A N 1
ATOM 842 C CA . ARG A 1 107 ? -18.709 8.837 14.933 1.00 84.50 107 ARG A CA 1
ATOM 843 C C . ARG A 1 107 ? -17.843 7.679 14.443 1.00 84.50 107 ARG A C 1
ATOM 845 O O . ARG A 1 107 ? -16.716 7.926 14.010 1.00 84.50 107 ARG A O 1
ATOM 852 N N . ASP A 1 108 ? -18.406 6.477 14.369 1.00 86.19 108 ASP A N 1
ATOM 853 C CA . ASP A 1 108 ? -17.715 5.287 13.844 1.00 86.19 108 ASP A CA 1
ATOM 854 C C . ASP A 1 108 ? -17.131 5.513 12.441 1.00 86.19 108 ASP A C 1
ATOM 856 O O . ASP A 1 108 ? -15.999 5.121 12.153 1.00 86.19 108 ASP A O 1
ATOM 860 N N . SER A 1 109 ? -17.851 6.243 11.581 1.00 87.25 109 SER A N 1
ATOM 861 C CA . SER A 1 109 ? -17.355 6.591 10.247 1.00 87.25 109 SER A CA 1
ATOM 862 C C . SER A 1 109 ? -16.130 7.509 10.295 1.00 87.25 109 SER A C 1
ATOM 864 O O . SER A 1 109 ? -15.159 7.277 9.580 1.00 87.25 109 SER A O 1
ATOM 866 N N . SER A 1 110 ? -16.117 8.521 11.172 1.00 89.00 110 SER A N 1
ATOM 867 C CA . SER A 1 110 ? -14.948 9.391 11.365 1.00 89.00 110 SER A CA 1
ATOM 868 C C . SER A 1 110 ? -13.747 8.626 11.920 1.00 89.00 110 SER A C 1
ATOM 870 O O . SER A 1 110 ? -12.627 8.875 11.484 1.00 89.00 110 SER A O 1
ATOM 872 N N . LEU A 1 111 ? -13.973 7.672 12.825 1.00 90.44 111 LEU A N 1
ATOM 873 C CA . LEU A 1 111 ? -12.923 6.829 13.393 1.00 90.44 111 LEU A CA 1
ATOM 874 C C . LEU A 1 111 ? -12.210 6.013 12.307 1.00 90.44 111 LEU A C 1
ATOM 876 O O . LEU A 1 111 ? -10.981 6.059 12.220 1.00 90.44 111 LEU A O 1
ATOM 880 N N . ILE A 1 112 ? -12.961 5.311 11.453 1.00 93.19 112 ILE A N 1
ATOM 881 C CA . ILE A 1 112 ? -12.376 4.490 10.381 1.00 93.19 112 ILE A CA 1
ATOM 882 C C . ILE A 1 112 ? -11.682 5.365 9.340 1.00 93.19 112 ILE A C 1
ATOM 884 O O . ILE A 1 112 ? -10.560 5.055 8.944 1.00 93.19 112 ILE A O 1
ATOM 888 N N . ILE A 1 113 ? -12.300 6.476 8.927 1.00 93.38 113 ILE A N 1
ATOM 889 C CA . ILE A 1 113 ? -11.708 7.387 7.937 1.00 93.38 113 ILE A CA 1
ATOM 890 C C . ILE A 1 113 ? -10.378 7.951 8.450 1.00 93.38 113 ILE A C 1
ATOM 892 O O . ILE A 1 113 ? -9.386 7.926 7.726 1.00 93.38 113 ILE A O 1
ATOM 896 N N . ILE A 1 114 ? -10.321 8.404 9.706 1.00 93.69 114 ILE A N 1
ATOM 897 C CA . ILE A 1 114 ? -9.086 8.931 10.306 1.00 93.69 114 ILE A CA 1
ATOM 898 C C . ILE A 1 114 ? -8.001 7.855 10.348 1.00 93.69 114 ILE A C 1
ATOM 900 O O . ILE A 1 114 ? -6.876 8.115 9.917 1.00 93.69 114 ILE A O 1
ATOM 904 N N . LYS A 1 115 ? -8.331 6.642 10.812 1.00 94.50 115 LYS A N 1
ATOM 905 C CA . LYS A 1 115 ? -7.372 5.528 10.830 1.00 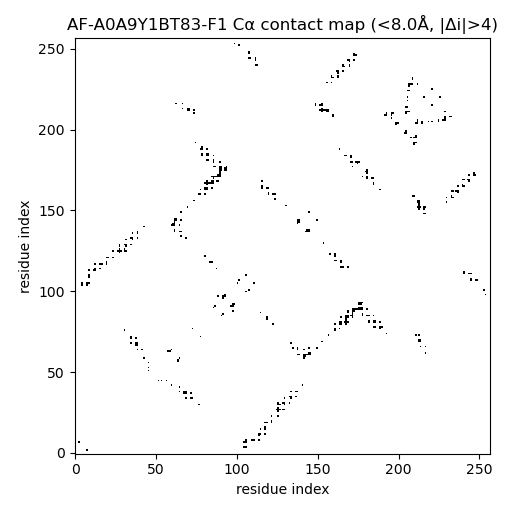94.50 115 LYS A CA 1
ATOM 906 C C . LYS A 1 115 ? -6.890 5.197 9.415 1.00 94.50 115 LYS A C 1
ATOM 908 O O . LYS A 1 115 ? -5.690 5.059 9.218 1.00 94.50 115 LYS A O 1
ATOM 913 N N . THR A 1 116 ? -7.778 5.179 8.424 1.00 95.81 116 THR A N 1
ATOM 914 C CA . THR A 1 116 ? -7.424 4.974 7.006 1.00 95.81 116 THR A CA 1
ATOM 915 C C . THR A 1 116 ? -6.432 6.017 6.519 1.00 95.81 116 THR A C 1
ATOM 917 O O . THR A 1 116 ? -5.375 5.655 6.011 1.00 95.81 116 THR A O 1
ATOM 920 N N . ILE A 1 117 ? -6.719 7.305 6.725 1.00 96.06 117 ILE A N 1
ATOM 921 C CA . ILE A 1 117 ? -5.850 8.399 6.273 1.00 96.06 117 ILE A CA 1
ATOM 922 C C . ILE A 1 117 ? -4.474 8.304 6.937 1.00 96.06 117 ILE A C 1
ATOM 924 O O . ILE A 1 117 ? -3.458 8.417 6.257 1.00 96.06 117 ILE A O 1
ATOM 928 N N . VAL A 1 118 ? -4.417 8.059 8.249 1.00 95.50 118 VAL A N 1
ATOM 929 C CA . VAL A 1 118 ? -3.140 7.951 8.969 1.00 95.50 118 VAL A CA 1
ATOM 930 C C . VAL A 1 118 ? -2.320 6.756 8.479 1.00 95.50 118 VAL A C 1
ATOM 932 O O . VAL A 1 118 ? -1.117 6.902 8.263 1.00 95.50 118 VAL A O 1
ATOM 935 N N . ARG A 1 119 ? -2.942 5.589 8.265 1.00 95.44 119 ARG A N 1
ATOM 936 C CA . ARG A 1 119 ? -2.240 4.400 7.748 1.00 95.44 119 ARG A CA 1
ATOM 937 C C . ARG A 1 119 ? -1.811 4.569 6.298 1.00 95.44 119 ARG A C 1
ATOM 939 O O . ARG A 1 119 ? -0.697 4.189 5.958 1.00 95.44 119 ARG A O 1
ATOM 946 N N . PHE A 1 120 ? -2.62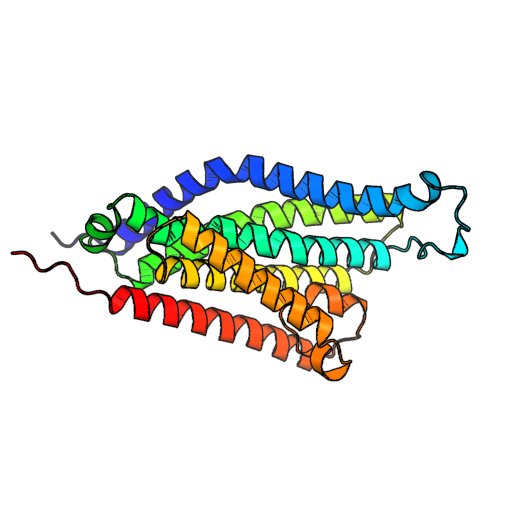9 5.216 5.479 1.00 96.31 120 PHE A N 1
ATOM 947 C CA . PHE A 1 120 ? -2.260 5.551 4.111 1.00 96.31 120 PHE A CA 1
ATOM 948 C C . PHE A 1 120 ? -1.060 6.505 4.065 1.00 96.31 120 PHE A C 1
ATOM 950 O O . PHE A 1 120 ? -0.091 6.236 3.360 1.00 96.31 120 PHE A O 1
ATOM 957 N N . LEU A 1 121 ? -1.057 7.555 4.893 1.00 95.31 121 LEU A N 1
ATOM 958 C CA . LEU A 1 121 ? 0.085 8.464 5.020 1.00 95.31 121 LEU A CA 1
ATOM 959 C C . LEU A 1 121 ? 1.354 7.752 5.518 1.00 95.31 121 LEU A C 1
ATOM 961 O O . LEU A 1 121 ? 2.452 8.042 5.044 1.00 95.31 121 LEU A O 1
ATOM 965 N N . LEU A 1 122 ? 1.210 6.802 6.447 1.00 94.69 122 LEU A N 1
ATOM 966 C CA . LEU A 1 122 ? 2.327 6.018 6.982 1.00 94.69 122 LEU A CA 1
ATOM 967 C C . LEU A 1 122 ? 3.024 5.165 5.912 1.00 94.69 122 LEU A C 1
ATOM 969 O O . LEU A 1 122 ? 4.200 4.860 6.075 1.00 94.69 122 LEU A O 1
ATOM 973 N N . VAL A 1 123 ? 2.325 4.799 4.836 1.00 95.19 123 VAL A N 1
ATOM 974 C CA . VAL A 1 123 ? 2.854 3.952 3.756 1.00 95.19 123 VAL A CA 1
ATOM 975 C C . VAL A 1 123 ? 3.255 4.767 2.526 1.00 95.19 123 VAL A C 1
ATOM 977 O O . VAL A 1 123 ? 4.300 4.503 1.932 1.00 95.19 123 VAL A O 1
ATOM 980 N N . ILE A 1 124 ? 2.481 5.796 2.167 1.00 95.75 124 ILE A N 1
ATOM 981 C CA . ILE A 1 124 ? 2.764 6.621 0.985 1.00 95.75 124 ILE A CA 1
ATOM 982 C C . ILE A 1 124 ? 4.070 7.409 1.136 1.00 95.75 124 ILE A C 1
ATOM 984 O O . ILE A 1 124 ? 4.816 7.541 0.171 1.00 95.75 124 ILE A O 1
ATOM 988 N N . ILE A 1 125 ? 4.387 7.897 2.342 1.00 95.06 125 ILE A N 1
ATOM 989 C CA . ILE A 1 125 ? 5.610 8.670 2.585 1.00 95.06 125 ILE A CA 1
ATOM 990 C C . ILE A 1 125 ? 6.859 7.802 2.344 1.00 95.06 125 ILE A C 1
ATOM 992 O O . ILE A 1 125 ? 7.668 8.190 1.499 1.00 95.06 125 ILE A O 1
ATOM 996 N N . PRO A 1 126 ? 7.022 6.624 2.991 1.00 94.44 126 PRO A N 1
ATOM 997 C CA . PRO A 1 126 ? 8.112 5.702 2.678 1.00 94.44 126 PRO A CA 1
ATOM 998 C C . PRO A 1 126 ? 8.208 5.351 1.197 1.00 94.44 126 PRO A C 1
ATOM 1000 O O . PRO A 1 126 ? 9.302 5.328 0.637 1.00 94.44 126 PRO A O 1
ATOM 1003 N N . TYR A 1 127 ? 7.062 5.097 0.562 1.00 95.31 127 TYR A N 1
ATOM 1004 C CA . TYR A 1 127 ? 6.997 4.735 -0.846 1.00 95.31 127 TYR A CA 1
ATOM 1005 C C . TYR A 1 127 ? 7.521 5.850 -1.763 1.00 95.31 127 TYR A C 1
ATOM 1007 O O . TYR A 1 127 ? 8.307 5.568 -2.667 1.00 95.31 127 TYR A O 1
ATOM 1015 N N . ILE A 1 128 ? 7.147 7.111 -1.516 1.00 96.00 128 ILE A N 1
ATOM 1016 C CA . ILE A 1 128 ? 7.630 8.257 -2.300 1.00 96.00 128 ILE A CA 1
ATOM 1017 C C . ILE A 1 128 ? 9.151 8.364 -2.197 1.00 96.00 128 ILE A C 1
ATOM 1019 O O . ILE A 1 128 ? 9.822 8.463 -3.222 1.00 96.00 128 ILE A O 1
ATOM 1023 N N . PHE A 1 129 ? 9.708 8.292 -0.983 1.00 95.00 129 PHE A N 1
ATOM 1024 C CA . PHE A 1 129 ? 11.161 8.311 -0.812 1.00 95.00 129 PHE A CA 1
ATOM 1025 C C . PHE A 1 129 ? 11.820 7.139 -1.538 1.00 95.00 129 PHE A C 1
ATOM 1027 O O . PHE A 1 129 ? 12.770 7.345 -2.288 1.00 95.00 129 PHE A O 1
ATOM 1034 N N . SER A 1 130 ? 11.285 5.930 -1.378 1.00 94.69 130 SER A N 1
ATOM 1035 C CA . SER A 1 130 ? 11.811 4.741 -2.044 1.00 94.69 130 SER A CA 1
ATOM 1036 C C . SER A 1 130 ? 11.838 4.874 -3.563 1.00 94.69 130 SER A C 1
ATOM 1038 O O . SER A 1 130 ? 12.854 4.606 -4.196 1.00 94.69 130 SER A O 1
ATOM 1040 N N . THR A 1 131 ? 10.743 5.367 -4.140 1.00 94.94 131 THR A N 1
ATOM 1041 C CA . THR A 1 13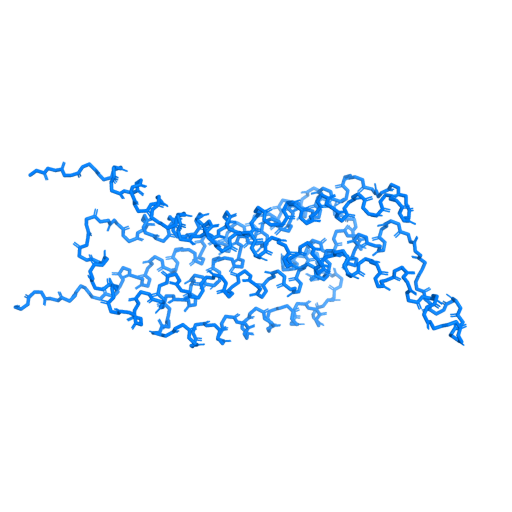1 ? 10.600 5.575 -5.584 1.00 94.94 131 THR A CA 1
ATOM 1042 C C . THR A 1 131 ? 11.574 6.634 -6.094 1.00 94.94 131 THR A C 1
ATOM 1044 O O . THR A 1 131 ? 12.170 6.449 -7.150 1.00 94.94 131 THR A O 1
ATOM 1047 N N . LEU A 1 132 ? 11.800 7.712 -5.332 1.00 95.12 132 LEU A N 1
ATOM 1048 C CA . LEU A 1 132 ? 12.788 8.740 -5.676 1.00 95.12 132 LEU A CA 1
ATOM 1049 C C . LEU A 1 132 ? 14.218 8.184 -5.691 1.00 95.12 132 LEU A C 1
ATOM 1051 O O . LEU A 1 132 ? 14.959 8.430 -6.643 1.00 95.12 132 LEU A O 1
ATOM 1055 N N . PHE A 1 133 ? 14.606 7.416 -4.668 1.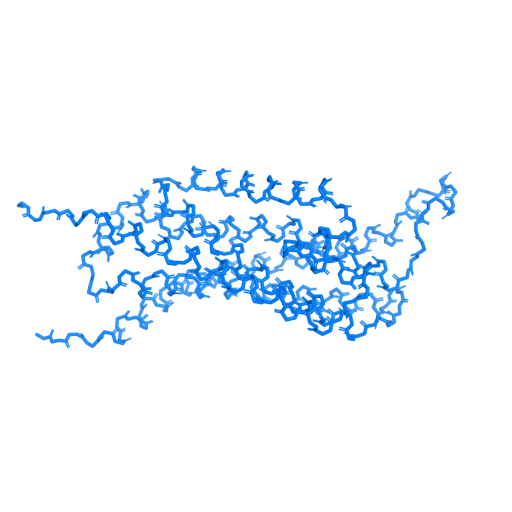00 94.56 133 PHE A N 1
ATOM 1056 C CA . PHE A 1 133 ? 15.934 6.796 -4.625 1.00 94.56 133 PHE A CA 1
ATOM 1057 C C . PHE A 1 133 ? 16.108 5.729 -5.716 1.00 94.56 133 PHE A C 1
ATOM 1059 O O . PHE A 1 133 ? 17.153 5.688 -6.363 1.00 94.56 133 PHE A O 1
ATOM 1066 N N . ALA A 1 134 ? 15.085 4.905 -5.956 1.00 94.00 134 ALA A N 1
ATOM 1067 C CA . ALA A 1 134 ? 15.081 3.914 -7.028 1.00 94.00 134 ALA A CA 1
ATOM 1068 C C . ALA A 1 134 ? 15.228 4.574 -8.405 1.00 94.00 134 ALA A C 1
ATOM 1070 O O . ALA A 1 134 ? 16.074 4.162 -9.192 1.00 94.00 134 ALA A O 1
ATOM 1071 N N . PHE A 1 135 ? 14.470 5.640 -8.674 1.00 94.44 135 PHE A N 1
ATOM 1072 C CA . PHE A 1 135 ? 14.560 6.402 -9.919 1.00 94.44 135 PHE A CA 1
ATOM 1073 C C . PHE A 1 135 ? 15.971 6.957 -10.152 1.00 94.44 135 PHE A C 1
ATOM 1075 O O . PHE A 1 135 ? 16.516 6.827 -11.247 1.00 94.44 135 PHE A O 1
ATOM 1082 N N . PHE A 1 136 ? 16.591 7.525 -9.112 1.00 94.50 136 PHE A N 1
ATOM 1083 C CA . PHE A 1 136 ? 17.962 8.027 -9.194 1.00 94.50 136 PHE A CA 1
ATOM 1084 C C . PHE A 1 136 ? 18.977 6.910 -9.477 1.00 94.50 136 PHE A C 1
ATOM 1086 O O . PHE A 1 136 ? 19.827 7.071 -10.352 1.00 94.50 136 PHE A O 1
ATOM 1093 N N . LEU A 1 137 ? 18.868 5.762 -8.797 1.00 93.69 137 LEU A N 1
ATOM 1094 C CA . LEU A 1 137 ? 19.741 4.614 -9.061 1.00 93.69 137 LEU A CA 1
ATOM 1095 C C . LEU A 1 137 ? 19.583 4.069 -10.482 1.00 93.69 137 LEU A C 1
ATOM 1097 O O . LEU A 1 137 ? 20.585 3.802 -11.137 1.00 93.69 137 LEU A O 1
ATOM 1101 N N . ILE A 1 138 ? 18.353 3.941 -10.984 1.00 93.88 138 ILE A N 1
ATOM 1102 C CA . ILE A 1 138 ? 18.100 3.441 -12.344 1.00 93.88 138 ILE A CA 1
ATOM 1103 C C . ILE A 1 138 ? 18.781 4.343 -13.380 1.00 93.88 138 ILE A C 1
ATOM 1105 O O . ILE A 1 138 ? 19.452 3.833 -14.278 1.00 93.88 138 ILE A O 1
ATOM 1109 N N . ILE A 1 139 ? 18.690 5.669 -13.210 1.00 94.19 139 ILE A N 1
ATOM 1110 C CA . ILE A 1 139 ? 19.373 6.634 -14.084 1.00 94.19 139 ILE A CA 1
ATOM 1111 C C . ILE A 1 139 ? 20.886 6.420 -14.085 1.00 94.19 139 ILE A C 1
ATOM 1113 O O . ILE A 1 139 ? 21.494 6.440 -15.153 1.00 94.19 139 ILE A O 1
ATOM 1117 N N . LEU A 1 140 ? 21.489 6.212 -12.913 1.00 92.56 140 LEU A N 1
ATOM 1118 C CA . LEU A 1 140 ? 22.932 6.001 -12.799 1.00 92.56 140 LEU A CA 1
ATOM 1119 C C . LEU A 1 140 ? 23.400 4.681 -13.425 1.00 92.56 140 LEU A C 1
ATOM 1121 O O . LEU A 1 140 ? 24.521 4.617 -13.919 1.00 92.56 140 LEU A O 1
ATOM 1125 N N . MET A 1 141 ? 22.570 3.637 -13.377 1.00 89.69 141 MET A N 1
ATOM 1126 C CA . MET A 1 141 ? 22.987 2.268 -13.703 1.00 89.69 141 MET A CA 1
ATOM 1127 C C . MET A 1 141 ? 22.637 1.840 -15.130 1.00 89.69 141 MET A C 1
ATOM 1129 O O . MET A 1 141 ? 23.430 1.149 -15.761 1.00 89.69 141 MET A O 1
ATOM 1133 N N . ALA A 1 142 ? 21.466 2.235 -15.637 1.00 90.31 142 ALA A N 1
ATOM 1134 C CA . ALA A 1 142 ? 20.973 1.829 -16.958 1.00 90.31 142 ALA A CA 1
ATOM 1135 C C . ALA A 1 142 ? 20.572 3.013 -17.853 1.00 90.31 142 ALA A C 1
ATOM 1137 O O . ALA A 1 142 ? 20.255 2.825 -19.026 1.00 90.31 142 ALA A O 1
ATOM 1138 N N . GLY A 1 143 ? 20.585 4.239 -17.322 1.00 91.12 143 GLY A N 1
ATOM 1139 C CA . GLY A 1 143 ? 20.158 5.438 -18.035 1.00 91.12 143 GLY A CA 1
ATOM 1140 C C . GLY A 1 143 ? 18.695 5.806 -17.786 1.00 91.12 143 GLY A C 1
ATOM 1141 O O . GLY A 1 143 ? 18.028 5.306 -16.881 1.00 91.12 143 GLY A O 1
ATOM 1142 N N . LYS A 1 144 ? 18.195 6.763 -18.571 1.00 92.00 144 LYS A N 1
ATOM 1143 C CA . LYS A 1 144 ? 16.905 7.412 -18.319 1.00 92.00 144 LYS A CA 1
ATOM 1144 C C . LYS A 1 144 ? 15.727 6.469 -18.630 1.00 92.00 144 LYS A C 1
ATOM 1146 O O . LYS A 1 144 ? 15.573 6.101 -19.794 1.00 92.00 144 LYS A O 1
ATOM 1151 N N . PRO A 1 145 ? 14.867 6.129 -17.649 1.00 91.44 145 PRO A N 1
ATOM 1152 C CA . PRO A 1 145 ? 13.645 5.381 -17.923 1.00 91.44 145 PRO A CA 1
ATOM 1153 C C . PRO A 1 145 ? 12.617 6.249 -18.661 1.00 91.44 145 PRO A C 1
ATOM 1155 O O . PRO A 1 145 ? 12.676 7.484 -18.623 1.00 91.44 145 PRO A O 1
ATOM 1158 N N . ASP A 1 146 ? 11.642 5.599 -19.296 1.00 93.19 146 ASP A N 1
ATOM 1159 C CA . ASP A 1 146 ? 10.465 6.273 -19.844 1.00 93.19 146 ASP A CA 1
ATOM 1160 C C . ASP A 1 146 ? 9.678 6.935 -18.698 1.00 93.19 146 ASP A C 1
ATOM 1162 O O . ASP A 1 146 ? 9.047 6.270 -17.873 1.00 93.19 146 ASP A O 1
ATOM 1166 N N . ILE A 1 147 ? 9.775 8.267 -18.613 1.00 93.00 147 ILE A N 1
ATOM 1167 C CA . ILE A 1 147 ? 9.194 9.059 -17.522 1.00 93.00 147 ILE A CA 1
ATOM 1168 C C . ILE A 1 147 ? 7.663 8.907 -17.470 1.00 93.00 147 ILE A C 1
ATOM 1170 O O . ILE A 1 147 ? 7.159 8.639 -16.377 1.00 93.00 147 ILE A O 1
ATOM 1174 N N . PRO A 1 148 ? 6.910 9.075 -18.579 1.00 92.56 148 PRO A N 1
ATOM 1175 C CA . PRO A 1 148 ? 5.473 8.806 -18.602 1.00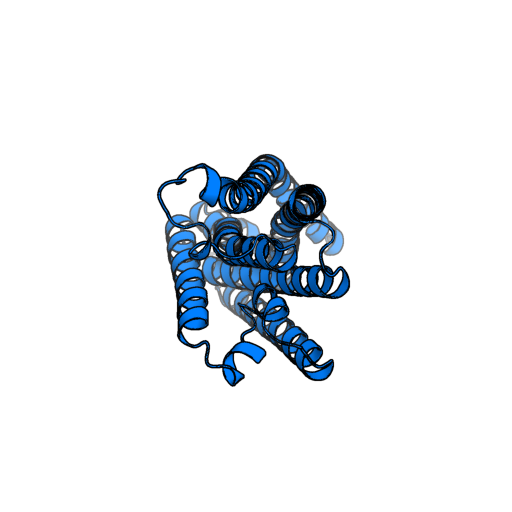 92.56 148 PRO A CA 1
ATOM 1176 C C . PRO A 1 148 ? 5.084 7.447 -18.014 1.00 92.56 148 PRO A C 1
ATOM 1178 O O . PRO A 1 148 ? 4.230 7.395 -17.128 1.00 92.56 148 PRO A O 1
ATOM 1181 N N . ILE A 1 149 ? 5.735 6.367 -18.454 1.00 92.12 149 ILE A N 1
ATOM 1182 C CA . ILE A 1 149 ? 5.432 5.004 -17.990 1.00 92.12 149 ILE A CA 1
ATOM 1183 C C . ILE A 1 149 ? 5.770 4.858 -16.502 1.00 92.12 149 ILE A C 1
ATOM 1185 O O . ILE A 1 149 ? 4.959 4.353 -15.726 1.00 92.12 149 ILE A O 1
ATOM 1189 N N . PHE A 1 150 ? 6.927 5.367 -16.074 1.00 94.12 150 PHE A N 1
ATOM 1190 C CA . PHE A 1 150 ? 7.362 5.307 -14.678 1.00 94.12 150 PHE A CA 1
ATOM 1191 C C . PHE A 1 150 ? 6.414 6.066 -13.732 1.00 94.12 150 PHE A C 1
ATOM 1193 O O . PHE A 1 150 ? 6.074 5.577 -12.650 1.00 94.12 150 PHE A O 1
ATOM 1200 N N . LEU A 1 151 ? 5.955 7.256 -14.132 1.00 93.75 151 LEU A N 1
ATOM 1201 C CA . LEU A 1 151 ? 4.986 8.042 -13.364 1.00 93.75 151 LEU A CA 1
ATOM 1202 C C . LEU A 1 151 ? 3.607 7.379 -13.337 1.00 93.75 151 LEU A C 1
ATOM 1204 O O . LEU A 1 151 ? 2.958 7.378 -12.290 1.00 93.75 151 LEU A O 1
ATOM 1208 N N . LEU A 1 152 ? 3.174 6.791 -14.455 1.00 93.50 152 LEU A N 1
ATOM 1209 C CA . LEU A 1 152 ? 1.911 6.062 -14.534 1.00 93.50 152 LEU A CA 1
ATOM 1210 C C . LEU A 1 152 ? 1.919 4.843 -13.601 1.00 93.50 152 LEU A C 1
ATOM 1212 O O . LEU A 1 152 ? 1.012 4.696 -12.779 1.00 93.50 152 LEU A O 1
ATOM 1216 N N . ALA A 1 153 ? 2.977 4.027 -13.655 1.00 94.00 153 ALA A N 1
ATOM 1217 C CA . ALA A 1 153 ? 3.193 2.913 -12.733 1.00 94.00 153 ALA A CA 1
ATOM 1218 C C . ALA A 1 153 ? 3.193 3.391 -11.273 1.00 94.00 153 ALA A C 1
ATOM 1220 O O . ALA A 1 153 ? 2.520 2.807 -10.420 1.00 94.00 153 ALA A O 1
ATOM 1221 N N . SER A 1 154 ? 3.861 4.518 -11.001 1.00 94.88 154 SER A N 1
ATOM 1222 C CA . SER A 1 154 ? 3.906 5.106 -9.663 1.00 94.88 154 SER A CA 1
ATOM 1223 C C . SER A 1 154 ? 2.530 5.527 -9.146 1.00 94.88 154 SER A C 1
ATOM 1225 O O . SER A 1 154 ? 2.217 5.304 -7.975 1.00 94.88 154 SER A O 1
ATOM 1227 N N . GLY A 1 155 ? 1.701 6.127 -10.004 1.00 94.12 155 GLY A N 1
ATOM 1228 C CA . GLY A 1 155 ? 0.337 6.536 -9.670 1.00 94.12 155 GLY A CA 1
ATOM 1229 C C . GLY A 1 155 ? -0.570 5.343 -9.369 1.00 94.12 155 GLY A C 1
ATOM 1230 O O . GLY A 1 155 ? -1.257 5.331 -8.344 1.00 94.12 155 GLY A O 1
ATOM 1231 N N . PHE A 1 156 ? -0.518 4.300 -10.202 1.00 93.88 156 PHE A N 1
ATOM 1232 C CA . PHE A 1 156 ? -1.250 3.057 -9.948 1.00 93.88 156 PHE A CA 1
ATOM 1233 C C . PHE A 1 156 ? -0.805 2.367 -8.662 1.00 93.88 156 PHE A C 1
ATOM 1235 O O . PHE A 1 156 ? -1.632 1.803 -7.943 1.00 93.88 156 PHE A O 1
ATOM 1242 N N . PHE A 1 157 ? 0.483 2.444 -8.333 1.00 94.31 157 PHE A N 1
ATOM 1243 C CA . PHE A 1 157 ? 0.989 1.874 -7.096 1.00 94.31 157 PHE A CA 1
ATOM 1244 C C . PHE A 1 157 ? 0.404 2.573 -5.867 1.00 94.31 157 PHE A C 1
ATOM 1246 O O . PHE A 1 157 ? -0.070 1.908 -4.951 1.00 94.31 157 PHE A O 1
ATOM 1253 N N . ILE A 1 158 ? 0.342 3.909 -5.868 1.00 95.56 158 ILE A N 1
ATOM 1254 C CA . ILE A 1 158 ? -0.280 4.688 -4.783 1.00 95.56 158 ILE A CA 1
ATOM 1255 C C . ILE A 1 158 ? -1.752 4.298 -4.595 1.00 95.56 158 ILE A C 1
ATOM 1257 O O . ILE A 1 158 ? -2.206 4.127 -3.462 1.00 95.56 158 ILE A O 1
ATOM 1261 N N . LEU A 1 159 ? -2.492 4.119 -5.692 1.00 94.31 159 LEU A N 1
ATOM 1262 C CA . LEU A 1 159 ? -3.878 3.645 -5.640 1.00 94.31 159 LEU A CA 1
ATOM 1263 C C . LEU A 1 159 ? -3.969 2.225 -5.061 1.00 94.31 159 LEU A C 1
ATOM 1265 O O . LEU A 1 159 ? -4.827 1.952 -4.222 1.00 94.31 159 LEU A O 1
ATOM 1269 N N . SER A 1 160 ? -3.046 1.343 -5.440 1.00 93.56 160 SER A N 1
ATOM 1270 C CA . SER A 1 160 ? -2.970 -0.024 -4.908 1.00 93.56 160 SER A CA 1
ATOM 1271 C C . SER A 1 160 ? -2.680 -0.031 -3.401 1.00 93.56 160 SER A C 1
ATOM 1273 O O . SER A 1 160 ? -3.302 -0.784 -2.654 1.00 93.56 160 SER A O 1
ATOM 1275 N N . LEU A 1 161 ? -1.810 0.863 -2.914 1.00 95.06 161 LEU A N 1
ATOM 1276 C CA . LEU A 1 161 ? -1.542 1.031 -1.481 1.00 95.06 161 LEU A CA 1
ATOM 1277 C C . LEU A 1 161 ? -2.800 1.423 -0.698 1.00 95.06 161 LEU A C 1
ATOM 1279 O O . LEU A 1 161 ? -3.015 0.906 0.398 1.00 95.06 161 LEU A O 1
ATOM 1283 N N . LEU A 1 162 ? -3.653 2.294 -1.251 1.00 95.94 162 LEU A N 1
ATOM 1284 C CA . LEU A 1 162 ? -4.931 2.644 -0.621 1.00 95.94 162 LEU A CA 1
ATOM 1285 C C . LEU A 1 162 ? -5.818 1.407 -0.464 1.00 95.94 162 LEU A C 1
ATOM 1287 O O . LEU A 1 162 ? -6.385 1.186 0.608 1.00 95.94 162 LEU A O 1
ATOM 1291 N N . LEU A 1 163 ? -5.901 0.585 -1.509 1.00 95.00 163 LEU A N 1
ATOM 1292 C CA . LEU A 1 163 ? -6.675 -0.646 -1.475 1.00 95.00 163 LEU A CA 1
ATOM 1293 C C . LEU A 1 163 ? -6.142 -1.612 -0.409 1.00 95.00 163 LEU A C 1
ATOM 1295 O O . LEU A 1 163 ? -6.924 -2.110 0.402 1.00 95.00 163 LEU A O 1
ATOM 1299 N N . TYR A 1 164 ? -4.825 -1.833 -0.349 1.00 95.75 164 TYR A N 1
ATOM 1300 C CA . TYR A 1 164 ? -4.217 -2.683 0.678 1.00 95.75 164 TYR A CA 1
ATOM 1301 C C . TYR A 1 164 ? -4.482 -2.153 2.095 1.00 95.75 164 TYR A C 1
ATOM 1303 O O . TYR A 1 164 ? -4.809 -2.937 2.984 1.00 95.75 164 TYR A O 1
ATOM 1311 N N . VAL A 1 165 ? -4.441 -0.832 2.315 1.00 97.06 165 VAL A N 1
ATOM 1312 C CA . VAL A 1 165 ? -4.839 -0.234 3.604 1.00 97.06 165 VAL A CA 1
ATOM 1313 C C . VAL A 1 165 ? -6.297 -0.565 3.939 1.00 97.06 165 VAL A C 1
ATOM 1315 O O . VAL A 1 165 ? -6.591 -0.949 5.073 1.00 97.06 165 VAL A O 1
ATOM 1318 N N . CYS A 1 166 ? -7.208 -0.465 2.968 1.00 96.69 166 CYS A N 1
ATOM 1319 C CA . CYS A 1 166 ? -8.622 -0.791 3.169 1.00 96.69 166 CYS A CA 1
ATOM 1320 C C . CYS A 1 166 ? -8.830 -2.280 3.494 1.00 96.69 166 CYS A C 1
ATOM 1322 O O . CYS A 1 166 ? -9.612 -2.602 4.388 1.00 96.69 166 CYS A O 1
ATOM 1324 N N . ILE A 1 167 ? -8.097 -3.181 2.829 1.00 95.81 167 ILE A N 1
ATOM 1325 C CA . ILE A 1 167 ? -8.112 -4.626 3.115 1.00 95.81 167 ILE A CA 1
ATOM 1326 C C . ILE A 1 167 ? -7.630 -4.892 4.546 1.00 95.81 167 ILE A C 1
ATOM 1328 O O . ILE A 1 167 ? -8.322 -5.558 5.318 1.00 95.81 167 ILE A O 1
ATOM 1332 N N . GLY A 1 168 ? -6.471 -4.348 4.926 1.00 96.38 168 GLY A N 1
ATOM 1333 C CA . GLY A 1 168 ? -5.905 -4.548 6.262 1.00 96.38 168 GLY A CA 1
ATOM 1334 C C . GLY A 1 168 ? -6.806 -3.996 7.371 1.00 96.38 168 GLY A C 1
ATOM 1335 O O . GLY A 1 168 ? -6.980 -4.632 8.411 1.00 96.38 168 GLY A O 1
ATOM 1336 N N . LEU A 1 169 ? -7.439 -2.842 7.140 1.00 95.94 169 LEU A N 1
ATOM 1337 C CA . LEU A 1 169 ? -8.417 -2.278 8.069 1.00 95.94 169 LEU A CA 1
ATOM 1338 C C . LEU A 1 169 ? -9.649 -3.158 8.220 1.00 95.94 169 LEU A C 1
ATOM 1340 O O . LEU A 1 169 ? -10.041 -3.439 9.353 1.00 95.94 169 LEU A O 1
ATOM 1344 N N . LEU A 1 170 ? -10.223 -3.621 7.108 1.00 96.81 170 LEU A N 1
ATOM 1345 C CA . LEU A 1 170 ? -11.377 -4.509 7.131 1.00 96.81 170 LEU A CA 1
ATOM 1346 C C . LEU A 1 170 ? -11.076 -5.768 7.952 1.00 96.81 170 LEU A C 1
ATOM 1348 O O . LEU A 1 170 ? -11.840 -6.119 8.850 1.00 96.81 170 LEU A O 1
ATOM 1352 N N . ILE A 1 171 ? -9.932 -6.411 7.717 1.00 95.69 171 ILE A N 1
ATOM 1353 C CA . ILE A 1 171 ? -9.525 -7.616 8.455 1.00 95.69 171 ILE A CA 1
ATOM 1354 C C . ILE A 1 171 ? -9.317 -7.314 9.948 1.00 95.69 171 ILE A C 1
ATOM 1356 O O . ILE A 1 171 ? -9.748 -8.088 10.811 1.00 95.69 171 ILE A O 1
ATOM 1360 N N . SER A 1 172 ? -8.749 -6.151 10.276 1.00 95.31 172 SER A N 1
ATOM 1361 C CA . SER A 1 172 ? -8.635 -5.673 11.660 1.00 95.31 172 SER A CA 1
ATOM 1362 C C . SER A 1 172 ? -10.008 -5.492 12.334 1.00 95.31 172 SER A C 1
ATOM 1364 O O . SER A 1 172 ? -10.134 -5.737 13.534 1.00 95.31 172 SER A O 1
ATOM 1366 N N . THR A 1 173 ? -11.067 -5.139 11.586 1.00 93.50 173 THR A N 1
ATOM 1367 C CA . THR A 1 173 ? -12.440 -5.050 12.133 1.00 93.50 173 THR A CA 1
ATOM 1368 C C . THR A 1 173 ? -13.076 -6.403 12.455 1.00 93.50 173 THR A C 1
ATOM 1370 O O . THR A 1 173 ? -13.971 -6.464 13.298 1.00 93.50 173 THR A O 1
ATOM 1373 N N . PHE A 1 174 ? -12.612 -7.503 11.857 1.00 91.38 174 PHE A N 1
ATOM 1374 C CA . PHE A 1 174 ? -13.139 -8.851 12.118 1.00 91.38 174 PHE A CA 1
ATOM 1375 C C . PHE A 1 174 ? -12.404 -9.594 13.235 1.00 91.38 174 PHE A C 1
ATOM 1377 O O . PHE A 1 174 ? -12.910 -10.573 13.782 1.00 91.38 174 PHE A O 1
ATOM 1384 N N . THR A 1 175 ? -11.209 -9.140 13.591 1.00 91.62 175 THR A N 1
ATOM 1385 C CA . THR A 1 175 ? -10.296 -9.879 14.463 1.00 91.62 175 THR A CA 1
ATOM 1386 C C . THR A 1 175 ? -10.228 -9.281 15.864 1.00 91.62 175 THR A C 1
ATOM 1388 O O . THR A 1 175 ? -10.483 -8.096 16.088 1.00 91.62 175 THR A O 1
ATOM 1391 N N . LYS A 1 176 ? -9.935 -10.135 16.852 1.00 88.75 176 LYS A N 1
ATOM 1392 C CA . LYS A 1 176 ? -9.886 -9.750 18.276 1.00 88.75 176 LYS A CA 1
ATOM 1393 C C . LYS A 1 176 ? -8.468 -9.519 18.797 1.00 88.75 176 LYS A C 1
ATOM 1395 O O . LYS A 1 176 ? -8.311 -8.869 19.822 1.00 88.75 176 LYS A O 1
ATOM 1400 N N . SER A 1 177 ? -7.459 -10.049 18.106 1.00 92.50 177 SER A N 1
ATOM 1401 C CA . SER A 1 177 ? -6.045 -9.953 18.480 1.00 92.50 177 SER A CA 1
ATOM 1402 C C . SER A 1 177 ? -5.199 -9.497 17.297 1.00 92.50 177 SER A C 1
ATOM 1404 O O . SER A 1 177 ? -5.501 -9.848 16.150 1.00 92.50 177 SER A O 1
ATOM 1406 N N . GLN A 1 178 ? -4.111 -8.769 17.563 1.00 92.88 178 GLN A N 1
ATOM 1407 C CA . GLN A 1 178 ? -3.167 -8.350 16.523 1.00 92.88 178 GLN A CA 1
ATOM 1408 C C . GLN A 1 178 ? -2.563 -9.550 15.790 1.00 92.88 178 GLN A C 1
ATOM 1410 O O . GLN A 1 178 ? -2.433 -9.518 14.571 1.00 92.88 178 GLN A O 1
ATOM 1415 N N . LEU A 1 179 ? -2.263 -10.638 16.505 1.00 93.81 179 LEU A N 1
ATOM 1416 C CA . LEU A 1 179 ? -1.700 -11.839 15.891 1.00 93.81 179 LEU A CA 1
ATOM 1417 C C . LEU A 1 179 ? -2.643 -12.439 14.832 1.00 93.81 179 LEU A C 1
ATOM 1419 O O . LEU A 1 179 ? -2.212 -12.706 13.712 1.00 93.81 179 LEU A O 1
ATOM 1423 N N . SER A 1 180 ? -3.934 -12.605 15.156 1.00 93.25 180 SER A N 1
ATOM 1424 C CA . SER A 1 180 ? -4.915 -13.143 14.195 1.00 93.25 180 SER A CA 1
ATOM 1425 C C . SER A 1 180 ? -5.146 -12.191 13.022 1.00 93.25 180 SER A C 1
ATOM 1427 O O . SER A 1 180 ? -5.163 -12.625 11.873 1.00 93.25 180 SER A O 1
ATOM 1429 N N . SER A 1 181 ? -5.246 -10.890 13.302 1.00 95.12 181 SER A N 1
ATOM 1430 C CA . SER A 1 181 ? -5.364 -9.837 12.292 1.00 95.12 181 SER A CA 1
ATOM 1431 C C . SER A 1 181 ? -4.197 -9.858 11.306 1.00 95.12 181 SER A C 1
ATOM 1433 O O . SER A 1 181 ? -4.413 -9.849 10.095 1.00 95.12 181 SER A O 1
ATOM 1435 N N . GLY A 1 182 ? -2.963 -9.964 11.810 1.00 94.62 182 GLY A N 1
ATOM 1436 C CA . GLY A 1 182 ? -1.756 -10.036 10.991 1.00 94.62 182 GLY A CA 1
ATOM 1437 C C . GLY A 1 182 ? -1.705 -11.288 10.130 1.00 94.62 182 GLY A C 1
ATOM 1438 O O . GLY A 1 182 ? -1.525 -11.177 8.920 1.00 94.62 182 GLY A O 1
ATOM 1439 N N . ALA A 1 183 ? -1.932 -12.463 10.721 1.00 95.50 183 ALA A N 1
ATOM 1440 C CA . ALA A 1 183 ? -1.905 -13.725 9.986 1.00 95.50 183 ALA A CA 1
ATOM 1441 C C . ALA A 1 183 ? -2.932 -13.745 8.841 1.00 95.50 183 ALA A C 1
ATOM 1443 O O . ALA A 1 183 ? -2.578 -14.039 7.701 1.00 95.50 183 ALA A O 1
ATOM 1444 N N . VAL A 1 184 ? -4.184 -13.365 9.119 1.00 96.19 184 VAL A N 1
ATOM 1445 C CA . VAL A 1 184 ? -5.246 -13.331 8.101 1.00 96.19 184 VAL A CA 1
ATOM 1446 C C . VAL A 1 184 ? -4.940 -12.288 7.028 1.00 96.19 184 VAL A C 1
ATOM 1448 O O . VAL A 1 184 ? -5.100 -12.570 5.846 1.00 96.19 184 VAL A O 1
ATOM 1451 N N . SER A 1 185 ? -4.446 -11.112 7.415 1.00 95.69 185 SER A N 1
ATOM 1452 C CA . SER A 1 185 ? -4.093 -10.049 6.471 1.00 95.69 185 SER A CA 1
ATOM 1453 C C . SER A 1 185 ? -3.024 -10.475 5.473 1.00 95.69 185 SER A C 1
ATOM 1455 O O . SER A 1 185 ? -3.195 -10.286 4.268 1.00 95.69 185 SER A O 1
ATOM 1457 N N . VAL A 1 186 ? -1.942 -11.081 5.965 1.00 95.06 186 VAL A N 1
ATOM 1458 C CA . VAL A 1 186 ? -0.852 -11.565 5.113 1.00 95.06 186 VAL A CA 1
ATOM 1459 C C . VAL A 1 186 ? -1.342 -12.690 4.207 1.00 95.06 186 VAL A C 1
ATOM 1461 O O . VAL A 1 186 ? -1.085 -12.642 3.009 1.00 95.06 186 VAL A O 1
ATOM 1464 N N . LEU A 1 187 ? -2.095 -13.658 4.742 1.00 94.94 187 LEU A N 1
ATOM 1465 C CA . LEU A 1 187 ? -2.645 -14.761 3.949 1.00 94.94 187 LEU A CA 1
ATOM 1466 C C . LEU A 1 187 ? -3.569 -14.269 2.832 1.00 94.94 187 LEU A C 1
ATOM 1468 O O . LEU A 1 187 ? -3.462 -14.748 1.705 1.00 94.94 187 LEU A O 1
ATOM 1472 N N . VAL A 1 188 ? -4.451 -13.308 3.121 1.00 94.06 188 VAL A N 1
ATOM 1473 C CA . VAL A 1 188 ? -5.376 -12.744 2.128 1.00 94.06 188 VAL A CA 1
ATOM 1474 C C . VAL A 1 188 ? -4.607 -12.017 1.031 1.00 94.06 188 VAL A C 1
ATOM 1476 O O . VAL A 1 188 ? -4.811 -12.322 -0.140 1.00 94.06 188 VAL A O 1
ATOM 1479 N N . VAL A 1 189 ? -3.697 -11.102 1.381 1.00 92.38 189 VAL A N 1
ATOM 1480 C CA . VAL A 1 189 ? -2.920 -10.357 0.376 1.00 92.38 189 VAL A CA 1
ATOM 1481 C C . VAL A 1 189 ? -2.051 -11.288 -0.454 1.00 92.38 189 VAL A C 1
ATOM 1483 O O . VAL A 1 189 ? -2.064 -11.186 -1.674 1.00 92.38 189 VAL A O 1
ATOM 1486 N N . PHE A 1 190 ? -1.355 -12.228 0.183 1.00 89.94 190 PHE A N 1
ATOM 1487 C CA . PHE A 1 190 ? -0.506 -13.186 -0.516 1.00 89.94 190 PHE A CA 1
ATOM 1488 C C . PHE A 1 190 ? -1.311 -14.086 -1.460 1.00 89.94 190 PHE A C 1
ATOM 1490 O O . PHE A 1 190 ? -0.907 -14.312 -2.596 1.00 89.94 190 PHE A O 1
ATOM 1497 N N . SER A 1 191 ? -2.485 -14.558 -1.031 1.00 88.69 191 SER A N 1
ATOM 1498 C CA . SER A 1 191 ? -3.366 -15.351 -1.897 1.00 88.69 191 SER A CA 1
ATOM 1499 C C . SER A 1 191 ? -3.865 -14.525 -3.080 1.00 88.69 191 SER A C 1
ATOM 1501 O O . SER A 1 191 ? -3.877 -15.014 -4.205 1.00 88.69 191 SER A O 1
ATOM 1503 N N . LEU A 1 192 ? -4.240 -13.264 -2.847 1.00 86.44 192 LEU A N 1
ATOM 1504 C CA . LEU A 1 192 ? -4.693 -12.359 -3.899 1.00 86.44 192 LEU A CA 1
ATOM 1505 C C . LEU A 1 192 ? -3.590 -12.078 -4.923 1.00 86.44 192 LEU A C 1
ATOM 1507 O O . LEU A 1 192 ? -3.859 -12.147 -6.120 1.00 86.44 192 LEU A O 1
ATOM 1511 N N . THR A 1 193 ? -2.360 -11.803 -4.482 1.00 83.06 193 THR A N 1
ATOM 1512 C CA . THR A 1 193 ? -1.235 -11.546 -5.391 1.00 83.06 193 THR A CA 1
ATOM 1513 C C . THR A 1 193 ? -0.806 -12.806 -6.139 1.00 83.06 193 THR A C 1
ATOM 1515 O O . THR A 1 193 ? -0.560 -12.724 -7.339 1.00 83.06 193 THR A O 1
ATOM 1518 N N . LEU A 1 194 ? -0.797 -13.976 -5.490 1.00 82.75 194 LEU A N 1
ATOM 1519 C CA . LEU A 1 194 ? -0.505 -15.249 -6.154 1.00 82.75 194 LEU A CA 1
ATOM 1520 C C . LEU A 1 194 ? -1.550 -15.612 -7.209 1.00 82.75 194 LEU A C 1
ATOM 1522 O O . LEU A 1 194 ? -1.191 -15.927 -8.340 1.00 82.75 194 LEU A O 1
ATOM 1526 N N . VAL A 1 195 ? -2.838 -15.559 -6.862 1.00 82.06 195 VAL A N 1
ATOM 1527 C CA . VAL A 1 195 ? -3.929 -15.851 -7.806 1.00 82.06 195 VAL A CA 1
ATOM 1528 C C . VAL A 1 195 ? -3.869 -14.888 -8.988 1.00 82.06 195 VAL A C 1
ATOM 1530 O O . VAL A 1 195 ? -3.965 -15.307 -10.137 1.00 82.06 195 VAL A O 1
ATOM 1533 N N . SER A 1 196 ? -3.629 -13.611 -8.704 1.00 78.62 196 SER A N 1
ATOM 1534 C CA . SER A 1 196 ? -3.419 -12.565 -9.699 1.00 78.62 196 SER A CA 1
ATOM 1535 C C . SER A 1 196 ? -2.241 -12.879 -10.639 1.00 78.62 196 SER A C 1
ATOM 1537 O O . SER A 1 196 ? -2.383 -12.707 -11.843 1.00 78.62 196 SER A O 1
ATOM 1539 N N . SER A 1 197 ? -1.128 -13.429 -10.134 1.00 74.31 197 SER A N 1
ATOM 1540 C CA . SER A 1 197 ? 0.010 -13.857 -10.965 1.00 74.31 197 SER A CA 1
ATOM 1541 C C . SER A 1 197 ? -0.274 -15.104 -11.806 1.00 74.31 197 SER A C 1
ATOM 1543 O O . SER A 1 197 ? 0.215 -15.203 -12.929 1.00 74.31 197 SER A O 1
ATOM 1545 N N . LEU A 1 198 ? -1.032 -16.068 -11.272 1.00 73.56 198 LEU A N 1
ATOM 1546 C CA . LEU A 1 198 ? -1.342 -17.335 -11.948 1.00 73.56 198 LEU A CA 1
ATOM 1547 C C . LEU A 1 198 ? -2.413 -17.180 -13.035 1.00 73.56 198 LEU A C 1
ATOM 1549 O O . LEU A 1 198 ? -2.395 -17.906 -14.026 1.00 73.56 198 LEU A O 1
ATOM 1553 N N . LEU A 1 199 ? -3.340 -16.235 -12.862 1.00 68.19 199 LEU A N 1
ATOM 1554 C CA . LEU A 1 199 ? -4.428 -15.953 -13.801 1.00 68.19 199 LEU A CA 1
ATOM 1555 C C . LEU A 1 199 ? -4.042 -14.949 -14.901 1.00 68.19 199 LEU A C 1
ATOM 1557 O O . LEU A 1 199 ? -4.935 -14.425 -15.565 1.00 68.19 199 LEU A O 1
ATOM 1561 N N . ASN A 1 200 ? -2.747 -14.684 -15.110 1.00 62.66 200 ASN A N 1
ATOM 1562 C CA . ASN A 1 200 ? -2.222 -13.744 -16.110 1.00 62.66 200 ASN A CA 1
ATOM 1563 C C . ASN A 1 200 ? -2.418 -14.234 -17.566 1.00 62.66 200 ASN A C 1
ATOM 1565 O O . ASN A 1 200 ? -1.469 -14.386 -18.330 1.00 62.66 200 ASN A O 1
ATOM 1569 N N . GLN A 1 201 ? -3.670 -14.461 -17.966 1.00 70.38 201 GLN A N 1
ATOM 1570 C CA . GLN A 1 201 ? -4.093 -14.427 -19.364 1.00 70.38 201 GLN A CA 1
ATOM 1571 C C . GLN A 1 201 ? -4.094 -12.966 -19.837 1.00 70.38 201 GLN A C 1
ATOM 1573 O O . GLN A 1 201 ? -4.461 -12.075 -19.065 1.00 70.38 201 GLN A O 1
ATOM 1578 N N . GLU A 1 202 ? -3.704 -12.707 -21.090 1.00 67.94 202 GLU A N 1
ATOM 1579 C CA . GLU A 1 202 ? -3.463 -11.340 -21.588 1.00 67.94 202 GLU A CA 1
ATOM 1580 C C . GLU A 1 202 ? -4.663 -10.392 -21.421 1.00 67.94 202 GLU A C 1
ATOM 1582 O O . GLU A 1 202 ? -4.479 -9.215 -21.112 1.00 67.94 202 GLU A O 1
ATOM 1587 N N . GLU A 1 203 ? -5.896 -10.887 -21.559 1.00 72.44 203 GLU A N 1
ATOM 1588 C CA . GLU A 1 203 ? -7.103 -10.067 -21.385 1.00 72.44 203 GLU A CA 1
ATOM 1589 C C . GLU A 1 203 ? -7.402 -9.759 -19.910 1.00 72.44 203 GLU A C 1
ATOM 1591 O O . GLU A 1 203 ? -7.747 -8.630 -19.559 1.00 72.44 203 GLU A O 1
ATOM 1596 N N . ALA A 1 204 ? -7.220 -10.739 -19.020 1.00 73.88 204 ALA A N 1
ATOM 1597 C CA . ALA A 1 204 ? -7.458 -10.572 -17.587 1.00 73.88 204 ALA A CA 1
ATOM 1598 C C . ALA A 1 204 ? -6.394 -9.677 -16.930 1.00 73.88 204 ALA A C 1
ATOM 1600 O O . ALA A 1 204 ? -6.705 -8.895 -16.029 1.00 73.88 204 ALA A O 1
ATOM 1601 N N . ALA A 1 205 ? -5.149 -9.735 -17.416 1.00 73.69 205 ALA A N 1
ATOM 1602 C CA . ALA A 1 205 ? -4.038 -8.932 -16.913 1.00 73.69 205 ALA A CA 1
ATOM 1603 C C . ALA A 1 205 ? -4.265 -7.417 -17.086 1.00 73.69 205 ALA A C 1
ATOM 1605 O O . ALA A 1 205 ? -3.810 -6.628 -16.252 1.00 73.69 205 ALA A O 1
ATOM 1606 N N . ARG A 1 206 ? -5.022 -6.998 -18.112 1.00 75.00 206 ARG A N 1
ATOM 1607 C CA . ARG A 1 206 ? -5.348 -5.581 -18.376 1.00 75.00 206 ARG A CA 1
ATOM 1608 C C . ARG A 1 206 ? -6.254 -4.947 -17.320 1.00 75.00 206 ARG A C 1
ATOM 1610 O O . ARG A 1 206 ? -6.194 -3.735 -17.119 1.00 75.00 206 ARG A O 1
ATOM 1617 N N . TYR A 1 207 ? -7.065 -5.753 -16.636 1.00 77.19 207 TYR A N 1
ATOM 1618 C CA . TYR A 1 207 ? -8.005 -5.306 -15.596 1.00 77.19 207 TYR A CA 1
ATOM 1619 C C . TYR A 1 207 ? -7.632 -5.808 -14.195 1.00 77.19 207 TYR A C 1
ATOM 1621 O O . TYR A 1 207 ? -8.382 -5.639 -13.230 1.00 77.19 207 TYR A O 1
ATOM 1629 N N . ASN A 1 208 ? -6.462 -6.435 -14.072 1.00 82.44 208 ASN A N 1
ATOM 1630 C CA . ASN A 1 208 ? -5.948 -6.976 -12.828 1.00 82.44 208 ASN A CA 1
ATOM 1631 C C . ASN A 1 208 ? -5.399 -5.853 -11.947 1.00 82.44 208 ASN A C 1
ATOM 1633 O O . ASN A 1 208 ? -4.199 -5.567 -11.938 1.00 82.44 208 ASN A O 1
ATOM 1637 N N . PHE A 1 209 ? -6.291 -5.218 -11.185 1.00 78.88 209 PHE A N 1
ATOM 1638 C CA . PHE A 1 209 ? -5.954 -3.998 -10.463 1.00 78.88 209 PHE A CA 1
ATOM 1639 C C . PHE A 1 209 ? -4.883 -4.142 -9.372 1.00 78.88 209 PHE A C 1
ATOM 1641 O O . PHE A 1 209 ? -4.318 -3.146 -8.930 1.00 78.88 209 PHE A O 1
ATOM 1648 N N . LEU A 1 210 ? -4.569 -5.374 -8.965 1.00 81.62 210 LEU A N 1
ATOM 1649 C CA . LEU A 1 210 ? -3.514 -5.684 -7.998 1.00 81.62 210 LEU A CA 1
ATOM 1650 C C . LEU A 1 210 ? -2.109 -5.708 -8.620 1.00 81.62 210 LEU A C 1
ATOM 1652 O O . LEU A 1 210 ? -1.123 -5.606 -7.891 1.00 81.62 210 LEU A O 1
ATOM 1656 N N . GLN A 1 211 ? -2.007 -5.860 -9.946 1.00 84.06 211 GLN A N 1
ATOM 1657 C CA . GLN A 1 211 ? -0.737 -5.943 -10.682 1.00 84.06 211 GLN A CA 1
ATOM 1658 C C . GLN A 1 211 ? -0.564 -4.853 -11.746 1.00 84.06 211 GLN A C 1
ATOM 1660 O O . GLN A 1 211 ? 0.483 -4.814 -12.392 1.00 84.06 211 GLN A O 1
ATOM 1665 N N . ILE A 1 212 ? -1.507 -3.906 -11.879 1.00 84.81 212 ILE A N 1
ATOM 1666 C CA . ILE A 1 212 ? -1.379 -2.777 -12.823 1.00 84.81 212 ILE A CA 1
ATOM 1667 C C . ILE A 1 212 ? -0.012 -2.083 -12.747 1.00 84.81 212 ILE A C 1
ATOM 1669 O O . ILE A 1 212 ? 0.561 -1.862 -13.811 1.00 84.81 212 ILE A O 1
ATOM 1673 N N . PRO A 1 213 ? 0.559 -1.758 -11.562 1.00 84.69 213 PRO A N 1
ATOM 1674 C CA . PRO A 1 213 ? 1.829 -1.030 -11.513 1.00 84.69 213 PRO A CA 1
ATOM 1675 C C . PRO A 1 213 ? 2.966 -1.736 -12.262 1.00 84.69 213 PRO A C 1
ATOM 1677 O O . PRO A 1 213 ? 3.879 -1.081 -12.750 1.00 84.69 213 PRO A O 1
ATOM 1680 N N . VAL A 1 214 ? 2.898 -3.067 -12.366 1.00 85.88 214 VAL A N 1
ATOM 1681 C CA . VAL A 1 214 ? 3.854 -3.896 -13.107 1.00 85.88 214 VAL A CA 1
ATOM 1682 C C . VAL A 1 214 ? 3.416 -4.052 -14.564 1.00 85.88 214 VAL A C 1
ATOM 1684 O O . VAL A 1 214 ? 4.228 -3.898 -15.472 1.00 85.88 214 VAL A O 1
ATOM 1687 N N . ASN A 1 215 ? 2.125 -4.296 -14.796 1.00 87.19 215 ASN A N 1
ATOM 1688 C CA . ASN A 1 215 ? 1.568 -4.554 -16.125 1.00 87.19 215 ASN A CA 1
ATOM 1689 C C . ASN A 1 215 ? 1.720 -3.354 -17.076 1.00 87.19 215 ASN A C 1
ATOM 1691 O O . ASN A 1 215 ? 1.815 -3.552 -18.284 1.00 87.19 215 ASN A O 1
ATOM 1695 N N . VAL A 1 216 ? 1.824 -2.129 -16.546 1.00 88.69 216 VAL A N 1
ATOM 1696 C CA . VAL A 1 216 ? 2.112 -0.890 -17.302 1.00 88.69 216 VAL A CA 1
ATOM 1697 C C . VAL A 1 216 ? 3.419 -0.965 -18.104 1.00 88.69 216 VAL A C 1
ATOM 1699 O O . VAL A 1 216 ? 3.538 -0.295 -19.125 1.00 88.69 216 VAL A O 1
ATOM 1702 N N . PHE A 1 217 ? 4.379 -1.801 -17.696 1.00 86.94 217 PHE A N 1
ATOM 1703 C CA . PHE A 1 217 ? 5.627 -2.013 -18.442 1.00 86.94 217 PHE A CA 1
ATOM 1704 C C . PHE A 1 217 ? 5.504 -3.061 -19.554 1.00 86.94 217 PHE A C 1
ATOM 1706 O O . PHE A 1 217 ? 6.324 -3.072 -20.467 1.00 86.94 217 PHE A O 1
ATOM 1713 N N . SER A 1 218 ? 4.508 -3.945 -19.478 1.00 83.88 218 SER A N 1
ATOM 1714 C CA . SER A 1 218 ? 4.337 -5.068 -20.410 1.00 83.88 218 SER A CA 1
ATOM 1715 C C . SER A 1 218 ? 3.251 -4.816 -21.455 1.00 83.88 218 SER A C 1
ATOM 1717 O O . SER A 1 218 ? 3.301 -5.396 -22.534 1.00 83.88 218 SER A O 1
ATOM 1719 N N . PHE A 1 219 ? 2.288 -3.940 -21.162 1.00 82.38 219 PHE A N 1
ATOM 1720 C CA . PHE A 1 219 ? 1.162 -3.650 -22.046 1.00 82.38 219 PHE A CA 1
ATOM 1721 C C . PHE A 1 219 ? 1.038 -2.153 -22.315 1.00 82.38 219 PHE A C 1
ATOM 1723 O O . PHE A 1 219 ? 1.165 -1.326 -21.414 1.00 82.38 219 PHE A O 1
ATOM 1730 N N . SER A 1 220 ? 0.717 -1.796 -23.557 1.00 82.56 220 SER A N 1
ATOM 1731 C CA . SER A 1 220 ? 0.298 -0.436 -23.891 1.00 82.56 220 SER A CA 1
ATOM 1732 C C . SER A 1 220 ? -1.164 -0.241 -23.497 1.00 82.56 220 SER A C 1
ATOM 1734 O O . SER A 1 220 ? -2.052 -0.887 -24.055 1.00 82.56 220 SER A O 1
ATOM 1736 N N . PHE A 1 221 ? -1.407 0.656 -22.544 1.00 84.19 221 PHE A N 1
ATOM 1737 C CA . PHE A 1 221 ? -2.749 0.982 -22.072 1.00 84.19 221 PHE A CA 1
ATOM 1738 C C . PHE A 1 221 ? -3.360 2.123 -22.883 1.00 84.19 221 PHE A C 1
ATOM 1740 O O . PHE A 1 221 ? -2.748 3.172 -23.091 1.00 84.19 221 PHE A O 1
ATOM 1747 N N . SER A 1 222 ? -4.611 1.943 -23.287 1.00 87.75 222 SER A N 1
ATOM 1748 C CA . SER A 1 222 ? -5.465 3.023 -23.771 1.00 87.75 222 SER A CA 1
ATOM 1749 C C . SER A 1 222 ? -5.945 3.907 -22.613 1.00 87.75 222 SER A C 1
ATOM 1751 O O . SER A 1 222 ? -6.052 3.470 -21.465 1.00 87.75 222 SER A O 1
ATOM 1753 N N . ASN A 1 223 ? -6.328 5.151 -22.916 1.00 88.75 223 ASN A N 1
ATOM 1754 C CA . ASN A 1 223 ? -6.892 6.068 -21.914 1.00 88.75 223 ASN A CA 1
ATOM 1755 C C . ASN A 1 223 ? -8.127 5.481 -21.207 1.00 88.75 223 ASN A C 1
ATOM 1757 O O . ASN A 1 223 ? -8.337 5.723 -20.021 1.00 88.75 223 ASN A O 1
ATOM 1761 N N . ILE A 1 224 ? -8.932 4.692 -21.925 1.00 89.50 224 ILE A N 1
ATOM 1762 C CA . ILE A 1 224 ? -10.131 4.048 -21.380 1.00 89.50 224 ILE A CA 1
ATOM 1763 C C . ILE A 1 224 ? -9.746 2.978 -20.353 1.00 89.50 224 ILE A C 1
ATOM 1765 O O . ILE A 1 224 ? -10.309 2.957 -19.261 1.00 89.50 224 ILE A O 1
ATOM 1769 N N . GLU A 1 225 ? -8.763 2.126 -20.656 1.00 88.56 225 GLU A N 1
ATOM 1770 C CA . GLU A 1 225 ? -8.297 1.095 -19.719 1.00 88.56 225 GLU A CA 1
ATOM 1771 C C . GLU A 1 225 ? -7.697 1.712 -18.451 1.00 88.56 225 GLU A C 1
ATOM 1773 O O . GLU A 1 225 ? -7.943 1.209 -17.355 1.00 88.56 225 GLU A O 1
ATOM 1778 N N . ILE A 1 226 ? -6.976 2.834 -18.568 1.00 89.69 226 ILE A N 1
ATOM 1779 C CA . ILE A 1 226 ? -6.468 3.573 -17.402 1.00 89.69 226 ILE A CA 1
ATOM 1780 C C . ILE A 1 226 ? -7.631 4.031 -16.515 1.00 89.69 226 ILE A C 1
ATOM 1782 O O . ILE A 1 226 ? -7.624 3.776 -15.310 1.00 89.69 226 ILE A O 1
ATOM 1786 N N . ILE A 1 227 ? -8.653 4.661 -17.103 1.00 91.31 227 ILE A N 1
ATOM 1787 C CA . ILE A 1 227 ? -9.829 5.151 -16.370 1.00 91.31 227 ILE A CA 1
ATOM 1788 C C . ILE A 1 227 ? -10.571 3.999 -15.686 1.00 91.31 227 ILE A C 1
ATOM 1790 O O . ILE A 1 227 ? -10.901 4.110 -14.506 1.00 91.31 227 ILE A O 1
ATOM 1794 N N . ILE A 1 228 ? -10.804 2.891 -16.396 1.00 90.88 228 ILE A N 1
ATOM 1795 C CA . ILE A 1 228 ? -11.480 1.708 -15.844 1.00 90.88 228 ILE A CA 1
ATOM 1796 C C . ILE A 1 228 ? -10.722 1.187 -14.623 1.00 90.88 228 ILE A C 1
ATOM 1798 O O . ILE A 1 228 ? -11.323 0.978 -13.573 1.00 90.88 228 ILE A O 1
ATOM 1802 N N . ASN A 1 229 ? -9.406 1.027 -14.731 1.00 90.19 229 ASN A N 1
ATOM 1803 C CA . ASN A 1 229 ? -8.581 0.526 -13.639 1.00 90.19 229 ASN A CA 1
ATOM 1804 C C . ASN A 1 229 ? -8.596 1.456 -12.415 1.00 90.19 229 ASN A C 1
ATOM 1806 O O . ASN A 1 229 ? -8.759 0.991 -11.286 1.00 90.19 229 ASN A O 1
ATOM 1810 N N . VAL A 1 230 ? -8.500 2.773 -12.624 1.00 92.44 230 VAL A N 1
ATOM 1811 C CA . VAL A 1 230 ? -8.619 3.761 -11.538 1.00 92.44 230 VAL A CA 1
ATOM 1812 C C . VAL A 1 230 ? -9.991 3.668 -10.863 1.00 92.44 230 VAL A C 1
ATOM 1814 O O . VAL A 1 230 ? -10.071 3.627 -9.633 1.00 92.44 230 VAL A O 1
ATOM 1817 N N . LEU A 1 231 ? -11.070 3.591 -11.648 1.00 93.12 231 LEU A N 1
ATOM 1818 C CA . LEU A 1 231 ? -12.430 3.455 -11.125 1.00 93.12 231 LEU A CA 1
ATOM 1819 C C . LEU A 1 231 ? -12.606 2.161 -10.330 1.00 93.12 231 LEU A C 1
ATOM 1821 O O . LEU A 1 231 ? -13.168 2.209 -9.239 1.00 93.12 231 LEU A O 1
ATOM 1825 N N . LEU A 1 232 ? -12.095 1.032 -10.827 1.00 91.19 232 LEU A N 1
ATOM 1826 C CA . LEU A 1 232 ? -12.151 -0.250 -10.125 1.00 91.19 232 LEU A CA 1
ATOM 1827 C C . LEU A 1 232 ? -11.483 -0.152 -8.752 1.00 91.19 232 LEU A C 1
ATOM 1829 O O . LEU A 1 232 ? -12.120 -0.471 -7.748 1.00 91.19 232 LEU A O 1
ATOM 1833 N N . VAL A 1 233 ? -10.252 0.363 -8.676 1.00 92.56 233 VAL A N 1
ATOM 1834 C CA . VAL A 1 233 ? -9.540 0.496 -7.392 1.00 92.56 233 VAL A CA 1
ATOM 1835 C C . VAL A 1 233 ? -10.297 1.400 -6.418 1.00 92.56 233 VAL A C 1
ATOM 1837 O O . VAL A 1 233 ? -10.435 1.057 -5.240 1.00 92.56 233 VAL A O 1
ATOM 1840 N N . ILE A 1 234 ? -10.816 2.536 -6.892 1.00 94.19 234 ILE A N 1
ATOM 1841 C CA . ILE A 1 234 ? -11.564 3.481 -6.051 1.00 94.19 234 ILE A CA 1
ATOM 1842 C C . ILE A 1 234 ? -12.863 2.847 -5.546 1.00 94.19 234 ILE A C 1
ATOM 1844 O O . ILE A 1 234 ? -13.141 2.906 -4.348 1.00 94.19 234 ILE A O 1
ATOM 1848 N N . VAL A 1 235 ? -13.642 2.215 -6.427 1.00 95.50 235 VAL A N 1
ATOM 1849 C CA . VAL A 1 235 ? -14.915 1.574 -6.069 1.00 95.50 235 VAL A CA 1
ATOM 1850 C C . VAL A 1 235 ? -14.685 0.453 -5.060 1.00 95.50 235 VAL A C 1
ATOM 1852 O O . VAL A 1 235 ? -15.340 0.439 -4.018 1.00 95.50 235 VAL A O 1
ATOM 1855 N N . PHE A 1 236 ? -13.718 -0.438 -5.301 1.00 93.94 236 PHE A N 1
ATOM 1856 C CA . PHE A 1 236 ? -13.378 -1.500 -4.351 1.00 93.94 236 PHE A CA 1
ATOM 1857 C C . PHE A 1 236 ? -12.909 -0.938 -3.005 1.00 93.94 236 PHE A C 1
ATOM 1859 O O . PHE A 1 236 ? -13.364 -1.402 -1.961 1.00 93.94 236 PHE A O 1
ATOM 1866 N N . SER A 1 237 ? -12.069 0.101 -3.004 1.00 95.50 237 SER A N 1
ATOM 1867 C CA . SER A 1 237 ? -11.616 0.744 -1.762 1.00 95.50 237 SER A CA 1
ATOM 1868 C C . SER A 1 237 ? -12.787 1.335 -0.967 1.00 95.50 237 SER A C 1
ATOM 1870 O O . SER A 1 237 ? -12.886 1.121 0.241 1.00 95.50 237 SER A O 1
ATOM 1872 N N . ILE A 1 238 ? -13.720 2.022 -1.638 1.00 96.00 238 ILE A N 1
ATOM 1873 C CA . ILE A 1 238 ? -14.927 2.573 -1.004 1.00 96.00 238 ILE A CA 1
ATOM 1874 C C . ILE A 1 238 ? -15.800 1.453 -0.432 1.00 96.00 238 ILE A C 1
ATOM 1876 O O . ILE A 1 238 ? -16.248 1.565 0.708 1.00 96.00 238 ILE A O 1
ATOM 1880 N N . LEU A 1 239 ? -16.016 0.365 -1.176 1.00 96.69 239 LEU A N 1
ATOM 1881 C CA . LEU A 1 239 ? -16.805 -0.778 -0.709 1.00 96.69 239 LEU A CA 1
ATOM 1882 C C . LEU A 1 239 ? -16.202 -1.409 0.553 1.00 96.69 239 LEU A C 1
ATOM 1884 O O . LEU A 1 239 ? -16.927 -1.655 1.516 1.00 96.69 239 LEU A O 1
ATOM 1888 N N . LEU A 1 240 ? -14.881 -1.611 0.590 1.00 96.19 240 LEU A N 1
ATOM 1889 C CA . LEU A 1 240 ? -14.185 -2.154 1.762 1.00 96.19 240 LEU A CA 1
ATOM 1890 C C . LEU A 1 240 ? -14.272 -1.217 2.976 1.00 96.19 240 LEU A C 1
ATOM 1892 O O . LEU A 1 240 ? -14.463 -1.678 4.106 1.00 96.19 240 LEU A O 1
ATOM 1896 N N . LEU A 1 241 ? -14.180 0.099 2.761 1.00 95.31 241 LEU A N 1
ATOM 1897 C CA . LEU A 1 241 ? -14.354 1.090 3.825 1.00 95.31 241 LEU A CA 1
ATOM 1898 C C . LEU A 1 241 ? -15.788 1.114 4.353 1.00 95.31 241 LEU A C 1
ATOM 1900 O O . LEU A 1 241 ? -15.986 1.111 5.567 1.00 95.31 241 LEU A O 1
ATOM 1904 N N . LEU A 1 242 ? -16.787 1.096 3.469 1.00 95.44 242 LEU A N 1
ATOM 1905 C CA . LEU A 1 242 ? -18.195 1.031 3.862 1.00 95.44 242 LEU A CA 1
ATOM 1906 C C . LEU A 1 242 ? -18.484 -0.243 4.652 1.00 95.44 242 LEU A C 1
ATOM 1908 O O . LEU A 1 242 ? -19.112 -0.168 5.706 1.00 95.44 242 LEU A O 1
ATOM 1912 N N . LEU A 1 243 ? -17.971 -1.387 4.198 1.00 95.69 243 LEU A N 1
ATOM 1913 C CA . LEU A 1 243 ? -18.111 -2.654 4.907 1.00 95.69 243 LEU A CA 1
ATOM 1914 C C . LEU A 1 243 ? -17.483 -2.577 6.305 1.00 95.69 243 LEU A C 1
ATOM 1916 O O . LEU A 1 243 ? -18.123 -2.957 7.283 1.00 95.69 243 LEU A O 1
ATOM 1920 N N . SER A 1 244 ? -16.285 -1.995 6.417 1.00 94.69 244 SER A N 1
ATOM 1921 C CA . SER A 1 244 ? -15.622 -1.758 7.708 1.00 94.69 244 SER A CA 1
ATOM 1922 C C . SER A 1 244 ? -16.477 -0.887 8.639 1.00 94.69 244 SER A C 1
ATOM 1924 O O . SER A 1 244 ? -16.597 -1.186 9.827 1.00 94.69 244 SER A O 1
ATOM 1926 N N . ILE A 1 245 ? -17.111 0.168 8.110 1.00 93.44 245 ILE A N 1
ATOM 1927 C CA . ILE A 1 245 ? -18.003 1.059 8.875 1.00 93.44 245 ILE A CA 1
ATOM 1928 C C . ILE A 1 245 ? -19.241 0.313 9.352 1.00 93.44 245 ILE A C 1
ATOM 1930 O O . ILE A 1 245 ? -19.588 0.402 10.531 1.00 93.44 245 ILE A O 1
ATOM 1934 N N . VAL A 1 246 ? -19.879 -0.446 8.464 1.00 93.44 246 VAL A N 1
ATOM 1935 C CA . VAL A 1 246 ? -21.068 -1.233 8.797 1.00 93.44 246 VAL A CA 1
ATOM 1936 C C . VAL A 1 246 ? -20.750 -2.226 9.914 1.00 93.44 246 VAL A C 1
ATOM 1938 O O . VAL A 1 246 ? -21.480 -2.258 10.903 1.00 93.44 246 VAL A O 1
ATOM 1941 N N . ILE A 1 247 ? -19.630 -2.951 9.831 1.00 92.25 247 ILE A N 1
ATOM 1942 C CA . ILE A 1 247 ? -19.216 -3.918 10.861 1.00 92.25 247 ILE A CA 1
ATOM 1943 C C . ILE A 1 247 ? -19.054 -3.239 12.224 1.00 92.25 247 ILE A C 1
ATOM 1945 O O . ILE A 1 247 ? -19.659 -3.693 13.196 1.00 92.25 247 ILE A O 1
ATOM 1949 N N . ILE A 1 248 ? -18.311 -2.130 12.301 1.00 89.62 248 ILE A N 1
ATOM 1950 C CA . ILE A 1 248 ? -18.096 -1.421 13.574 1.00 89.62 248 ILE A CA 1
ATOM 1951 C C . ILE A 1 248 ? -19.409 -0.859 14.134 1.00 89.62 248 ILE A C 1
ATOM 1953 O O . ILE A 1 248 ? -19.673 -0.999 15.330 1.00 89.62 248 ILE A O 1
ATOM 1957 N N . SER A 1 249 ? -20.256 -0.285 13.275 1.00 87.56 249 SER A N 1
ATOM 1958 C CA . SER A 1 249 ? -21.552 0.267 13.693 1.00 87.56 249 SER A CA 1
ATOM 1959 C C . SER A 1 249 ? -22.544 -0.807 14.157 1.00 87.56 249 SER A C 1
ATOM 1961 O O . SER A 1 249 ? -23.401 -0.540 14.996 1.00 87.56 249 SER A O 1
ATOM 1963 N N . SER A 1 250 ? -22.421 -2.033 13.635 1.00 86.31 250 SER A N 1
ATOM 1964 C CA . SER A 1 250 ? -23.281 -3.166 13.993 1.00 86.31 250 SER A CA 1
ATOM 1965 C C . SER A 1 250 ? -22.907 -3.824 15.323 1.00 86.31 250 SER A C 1
ATOM 1967 O O . SER A 1 250 ? -23.744 -4.490 15.940 1.00 86.31 250 SER A O 1
ATOM 1969 N N . GLU A 1 251 ? -21.668 -3.644 15.795 1.00 83.38 251 GLU A N 1
ATOM 1970 C CA . GLU A 1 251 ? -21.288 -4.087 17.133 1.00 83.38 251 GLU A CA 1
ATOM 1971 C C . GLU A 1 251 ? -22.183 -3.354 18.143 1.00 83.38 251 GLU A C 1
ATOM 1973 O O . GLU A 1 251 ? -22.339 -2.136 18.085 1.00 83.38 251 GLU A O 1
ATOM 1978 N N . LYS A 1 252 ? -22.802 -4.067 19.087 1.00 65.00 252 LYS A N 1
ATOM 1979 C CA . LYS A 1 252 ? -23.641 -3.416 20.103 1.00 65.00 252 LYS A CA 1
ATOM 1980 C C . LYS A 1 252 ? -22.770 -2.512 20.978 1.00 65.00 252 LYS A C 1
ATOM 1982 O O . LYS A 1 252 ? -21.627 -2.854 21.290 1.00 65.00 252 LYS A O 1
ATOM 1987 N N . GLU A 1 253 ? -23.272 -1.340 21.358 1.00 58.38 253 GLU A N 1
ATOM 1988 C CA . GLU A 1 253 ? -22.696 -0.629 22.500 1.00 58.38 253 GLU A CA 1
ATOM 1989 C C . GLU A 1 253 ? -22.861 -1.525 23.734 1.00 58.38 253 GLU A C 1
ATOM 1991 O O . GLU A 1 253 ? -23.937 -2.112 23.907 1.00 58.38 253 GLU A O 1
ATOM 1996 N N . PRO A 1 254 ? -21.828 -1.693 24.577 1.00 52.59 254 PRO A N 1
ATOM 1997 C CA . PRO A 1 254 ? -22.018 -2.364 25.848 1.00 52.59 254 PRO A CA 1
ATOM 1998 C C . PRO A 1 254 ? -23.049 -1.552 26.627 1.00 52.59 254 PRO A C 1
ATOM 2000 O O . PRO A 1 254 ? -22.801 -0.421 27.042 1.00 52.59 254 PRO A O 1
ATOM 2003 N N . THR A 1 255 ? -24.244 -2.124 26.744 1.00 43.31 255 THR A N 1
ATOM 2004 C CA . THR A 1 255 ? -25.359 -1.582 27.508 1.00 43.31 255 THR A CA 1
ATOM 2005 C C . THR A 1 255 ? -24.844 -1.172 28.879 1.00 43.31 255 THR A C 1
ATOM 2007 O O . THR A 1 255 ? -24.334 -2.028 29.606 1.00 43.31 255 THR A O 1
ATOM 2010 N N . LYS A 1 256 ? -24.977 0.115 29.223 1.00 41.25 256 LYS A N 1
ATOM 2011 C CA . LYS A 1 256 ? -24.872 0.579 30.608 1.00 41.25 256 LYS A CA 1
ATOM 2012 C C . LYS A 1 256 ? -25.877 -0.236 31.427 1.00 41.25 256 LYS A C 1
ATOM 2014 O O . LYS A 1 256 ? -27.079 -0.015 31.296 1.00 41.25 256 LYS A O 1
ATOM 2019 N N . LYS A 1 257 ? -25.386 -1.227 32.166 1.00 35.03 257 LYS A N 1
ATOM 2020 C CA . LYS A 1 257 ? -26.084 -1.794 33.318 1.00 35.03 257 LYS A CA 1
ATOM 2021 C C . LYS A 1 257 ? -25.641 -1.023 34.547 1.00 35.03 257 LYS A C 1
ATOM 2023 O O . LYS A 1 257 ? -24.437 -0.685 34.595 1.00 35.03 257 LYS A O 1
#

Organism: NCBI:txid2876572